Protein AF-A0A511UUN6-F1 (afdb_monomer_lite)

Secondary structure (DSSP, 8-state):
--HHHHHHHHHHHHHHHHHHHHHHHHHHTSTTHHHHEEEEE-HHHHHHHHHHHHHHHHHHHHTT---HHHHHHHHHHHHHHHHHHHHHHTT------------------------------------TT-EEEEEEPTTPPP-EEEEE-TT--EEEEEEPPTTSEEEEEPPTT--EEEEEETTEEPPPEEPP-STT-EEEEEEEEEEEEEE-GGGGGTPPPEEEEEEEEEEEEPPBPPTT-EEEEEEEEEETTEEEEESB---SSPPP-TT-EEEBSS-EEEESSSSTTSPEEEEEPTT-EEEEEEEEESSSSEEEEEEEE--

Organism: NCBI:txid31910

Structure (mmCIF, N/CA/C/O backbone):
data_AF-A0A511UUN6-F1
#
_entry.id   AF-A0A511UUN6-F1
#
loop_
_atom_site.group_PDB
_atom_site.id
_atom_site.type_symbol
_atom_site.label_atom_id
_atom_site.label_alt_id
_atom_site.label_comp_id
_atom_site.label_asym_id
_atom_site.label_entity_id
_atom_site.label_seq_id
_atom_site.pdbx_PDB_ins_code
_atom_site.Cartn_x
_atom_site.Cartn_y
_atom_site.Cartn_z
_atom_site.occupancy
_atom_site.B_iso_or_equiv
_atom_site.auth_seq_id
_atom_site.auth_comp_id
_atom_site.auth_asym_id
_atom_site.auth_atom_id
_atom_site.pdbx_PDB_model_num
ATOM 1 N N . MET A 1 1 ? -21.002 0.232 56.061 1.00 68.19 1 MET A N 1
ATOM 2 C CA . MET A 1 1 ? -21.343 -0.731 54.985 1.00 68.19 1 MET A CA 1
ATOM 3 C C . MET A 1 1 ? -20.683 -2.069 55.310 1.00 68.19 1 MET A C 1
ATOM 5 O O . MET A 1 1 ? -19.563 -2.033 55.804 1.00 68.19 1 MET A O 1
ATOM 9 N N . SER A 1 2 ? -21.339 -3.225 55.131 1.00 87.56 2 SER A N 1
ATOM 10 C CA . SER A 1 2 ? -20.685 -4.515 55.433 1.00 87.56 2 SER A CA 1
ATOM 11 C C . SER A 1 2 ? -19.568 -4.800 54.421 1.00 87.56 2 SER A C 1
ATOM 13 O O . SER A 1 2 ? -19.693 -4.426 53.253 1.00 87.56 2 SER A O 1
ATOM 15 N N . LYS A 1 3 ? -18.486 -5.467 54.850 1.00 88.50 3 LYS A N 1
ATOM 16 C CA . LYS A 1 3 ? -17.356 -5.833 53.968 1.00 88.50 3 LYS A CA 1
ATOM 17 C C . LYS A 1 3 ? -17.830 -6.580 52.711 1.00 88.50 3 LYS A C 1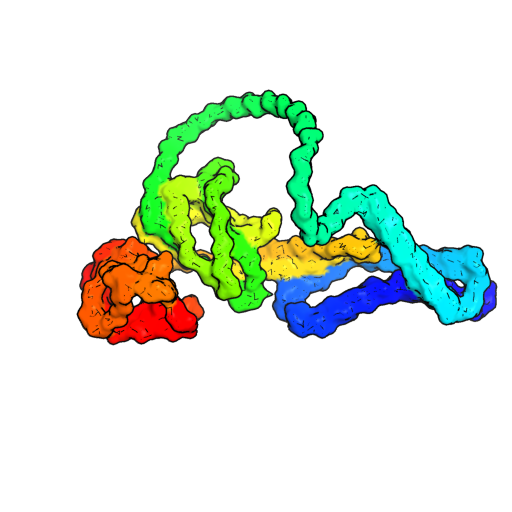
ATOM 19 O O . LYS A 1 3 ? -17.360 -6.297 51.617 1.00 88.50 3 LYS A O 1
ATOM 24 N N . THR A 1 4 ? -18.839 -7.440 52.854 1.00 87.31 4 THR A N 1
ATOM 25 C CA . THR A 1 4 ? -19.470 -8.194 51.758 1.00 87.31 4 THR A CA 1
ATOM 26 C C . THR A 1 4 ? -20.135 -7.295 50.711 1.00 87.31 4 THR A C 1
ATOM 28 O O . THR A 1 4 ? -20.058 -7.572 49.517 1.00 87.31 4 THR A O 1
ATOM 31 N N . LYS A 1 5 ? -20.746 -6.179 51.135 1.00 87.56 5 LYS A N 1
ATOM 32 C CA . LYS A 1 5 ? -21.359 -5.203 50.220 1.00 87.56 5 LYS A CA 1
ATOM 33 C C . LYS A 1 5 ? -20.309 -4.406 49.453 1.00 87.56 5 LYS A C 1
ATOM 35 O O . LYS A 1 5 ? -20.451 -4.235 48.251 1.00 87.56 5 LYS A O 1
ATOM 40 N N . VAL A 1 6 ? -19.243 -3.962 50.126 1.00 91.25 6 VAL A N 1
ATOM 41 C CA . VAL A 1 6 ? -18.117 -3.273 49.463 1.00 91.25 6 VAL A CA 1
ATOM 42 C C . VAL A 1 6 ? -17.498 -4.182 48.396 1.00 91.25 6 VAL A C 1
ATOM 44 O O . VAL A 1 6 ? -17.277 -3.752 47.269 1.00 91.25 6 VAL A O 1
ATOM 47 N N . PHE A 1 7 ? -17.286 -5.455 48.736 1.00 93.38 7 PHE A N 1
ATOM 48 C CA . PHE A 1 7 ? -16.718 -6.441 47.821 1.00 93.38 7 PHE A CA 1
ATOM 49 C C . PHE A 1 7 ? -17.615 -6.719 46.604 1.00 93.38 7 PHE A C 1
ATOM 51 O O . PHE A 1 7 ? -17.119 -6.788 45.484 1.00 93.38 7 PHE A O 1
ATOM 58 N N . SER A 1 8 ? -18.935 -6.808 46.795 1.00 91.81 8 SER A N 1
ATOM 59 C CA . SER A 1 8 ? -19.884 -7.026 45.690 1.00 91.81 8 SER A CA 1
ATOM 60 C C . SER A 1 8 ? -19.914 -5.845 44.714 1.00 91.81 8 SER A C 1
ATOM 62 O O . SER A 1 8 ? -19.910 -6.053 43.506 1.00 91.81 8 SER A O 1
ATOM 64 N N . ILE A 1 9 ? -19.860 -4.605 45.213 1.00 91.81 9 ILE A N 1
ATOM 65 C CA . ILE A 1 9 ? -19.797 -3.400 44.365 1.00 91.81 9 ILE A CA 1
ATOM 66 C C . ILE A 1 9 ? -18.502 -3.367 43.550 1.00 91.81 9 ILE A C 1
ATOM 68 O O . ILE A 1 9 ? -18.539 -3.091 42.352 1.00 91.81 9 ILE A O 1
ATOM 72 N N . PHE A 1 10 ? -17.368 -3.690 44.178 1.00 94.62 10 PHE A N 1
ATOM 73 C CA . PHE A 1 10 ? -16.092 -3.809 43.475 1.00 94.62 10 PHE A CA 1
ATOM 74 C C . PHE A 1 10 ? -16.169 -4.851 42.349 1.00 94.62 10 PHE A C 1
ATOM 76 O O . PHE A 1 10 ? -15.782 -4.559 41.220 1.00 94.62 10 PHE A O 1
ATOM 83 N N . LEU A 1 11 ? -16.740 -6.029 42.623 1.00 94.69 11 LEU A N 1
ATOM 84 C CA . LEU A 1 11 ? -16.937 -7.065 41.606 1.00 94.69 11 LEU A CA 1
ATOM 85 C C . LEU A 1 11 ? -17.896 -6.644 40.490 1.00 94.69 11 LEU A C 1
ATOM 87 O O . LEU A 1 11 ? -17.675 -7.029 39.346 1.00 94.69 11 LEU A O 1
ATOM 91 N N . GLY A 1 12 ? -18.906 -5.824 40.786 1.00 91.81 12 GLY A N 1
ATOM 92 C CA . GLY A 1 12 ? -19.742 -5.189 39.766 1.00 91.81 12 GLY A CA 1
ATOM 93 C C . GLY A 1 12 ? -18.936 -4.309 38.815 1.00 91.81 12 GLY A C 1
ATOM 94 O O . GLY A 1 12 ? -19.099 -4.397 37.600 1.00 91.81 12 GLY A O 1
ATOM 95 N N . GLY A 1 13 ? -18.013 -3.507 39.352 1.00 91.75 13 GLY A N 1
ATOM 96 C CA . GLY A 1 13 ? -17.126 -2.686 38.528 1.00 91.75 13 GLY A CA 1
ATOM 97 C C . GLY A 1 13 ? -16.131 -3.500 37.700 1.00 91.75 13 GLY A C 1
ATOM 98 O O . GLY A 1 13 ? -15.961 -3.229 36.512 1.00 91.75 13 GLY A O 1
ATOM 99 N N . VAL A 1 14 ? -15.534 -4.547 38.280 1.00 93.19 14 VAL A N 1
ATOM 100 C CA . VAL A 1 14 ? -14.667 -5.485 37.539 1.00 93.19 14 VAL A CA 1
ATOM 101 C C . VAL A 1 14 ? -15.454 -6.204 36.440 1.00 93.19 14 VAL A C 1
ATOM 103 O O . VAL A 1 14 ? -14.969 -6.330 35.315 1.00 93.19 14 VAL A O 1
ATOM 106 N N . GLY A 1 15 ? -16.687 -6.628 36.730 1.00 90.38 15 GLY A N 1
ATOM 107 C CA . GLY A 1 15 ? -17.599 -7.218 35.750 1.00 90.38 15 GLY A CA 1
ATOM 108 C C . GLY A 1 15 ? -17.848 -6.290 34.566 1.00 90.38 15 GLY A C 1
ATOM 109 O O . GLY A 1 15 ? -17.767 -6.736 33.426 1.00 90.38 15 GLY A O 1
ATOM 110 N N . GLY A 1 16 ? -18.031 -4.991 34.818 1.00 89.12 16 GLY A N 1
ATOM 111 C CA . GLY A 1 16 ? -18.246 -4.005 33.758 1.00 89.12 16 GLY A CA 1
ATOM 112 C C . GLY A 1 16 ? -17.097 -3.904 32.755 1.00 89.12 16 GLY A C 1
ATOM 113 O O . GLY A 1 16 ? -17.334 -3.850 31.553 1.00 89.12 16 GLY A O 1
ATOM 114 N N . ILE A 1 17 ? -15.845 -3.934 33.217 1.00 91.62 17 ILE A N 1
ATOM 115 C CA . ILE A 1 17 ? -14.670 -3.835 32.327 1.00 91.62 17 ILE A CA 1
ATOM 116 C C . ILE A 1 17 ? -14.250 -5.176 31.710 1.00 91.62 17 ILE A C 1
ATOM 118 O O . ILE A 1 17 ? -13.475 -5.195 30.752 1.00 91.62 17 ILE A O 1
ATOM 122 N N . SER A 1 18 ? -14.745 -6.299 32.238 1.00 89.25 18 SER A N 1
ATOM 123 C CA . SER A 1 18 ? -14.299 -7.646 31.854 1.00 89.25 18 SER A CA 1
ATOM 124 C C . SER A 1 18 ? -14.443 -7.945 30.354 1.00 89.25 18 SER A C 1
ATOM 126 O O . SER A 1 18 ? -13.464 -8.415 29.772 1.00 89.25 18 SER A O 1
ATOM 128 N N . PRO A 1 19 ? -15.569 -7.634 29.675 1.00 83.06 19 PRO A N 1
ATOM 129 C CA . PRO A 1 19 ? -15.695 -7.862 28.232 1.00 83.06 19 PRO A CA 1
ATOM 130 C C . PRO A 1 19 ? -14.616 -7.147 27.411 1.00 83.06 19 PRO A C 1
ATOM 132 O O . PRO A 1 19 ? -14.088 -7.706 26.451 1.00 83.06 19 PRO A O 1
ATOM 135 N N . HIS A 1 20 ? -14.229 -5.936 27.819 1.00 82.56 20 HIS A N 1
ATOM 136 C CA . HIS A 1 20 ? -13.201 -5.155 27.133 1.00 82.56 20 HIS A CA 1
ATOM 137 C C . HIS A 1 20 ? -11.811 -5.751 27.334 1.00 82.56 20 HIS A C 1
ATOM 139 O O . HIS A 1 20 ? -11.047 -5.854 26.376 1.00 82.56 20 HIS A O 1
ATOM 145 N N . LEU A 1 21 ? -11.497 -6.198 28.552 1.00 84.19 21 LEU A N 1
ATOM 146 C CA . LEU A 1 21 ? -10.233 -6.876 28.842 1.00 84.19 21 LEU A CA 1
ATOM 147 C C . LEU A 1 21 ? -10.113 -8.196 28.074 1.00 84.19 21 LEU A C 1
ATOM 149 O O . LEU A 1 21 ? -9.064 -8.461 27.493 1.00 84.19 21 LEU A O 1
ATOM 153 N N . VAL A 1 22 ? -11.191 -8.985 28.010 1.00 82.75 22 VAL A N 1
ATOM 154 C CA . VAL A 1 22 ? -11.228 -10.242 27.246 1.00 82.75 22 VAL A CA 1
ATOM 155 C C . VAL A 1 22 ? -11.054 -9.978 25.755 1.00 82.75 22 VAL A C 1
ATOM 157 O O . VAL A 1 22 ? -10.238 -10.639 25.117 1.00 82.75 22 VAL A O 1
ATOM 160 N N . ASN A 1 23 ? -11.750 -8.982 25.199 1.00 78.31 23 ASN A N 1
ATOM 161 C CA . ASN A 1 23 ? -11.588 -8.619 23.792 1.00 78.31 23 ASN A CA 1
ATOM 162 C C . ASN A 1 23 ? -10.128 -8.233 23.486 1.00 78.31 23 ASN A C 1
ATOM 164 O O . ASN A 1 23 ? -9.547 -8.719 22.518 1.00 78.31 23 ASN A O 1
ATOM 168 N N . ARG A 1 24 ? -9.477 -7.449 24.358 1.00 75.44 24 ARG A N 1
ATOM 169 C CA . ARG A 1 24 ? -8.053 -7.106 24.194 1.00 75.44 24 ARG A CA 1
ATOM 170 C C . ARG A 1 24 ? -7.120 -8.292 24.310 1.00 75.44 24 ARG A C 1
ATOM 172 O O . ARG A 1 24 ? -6.235 -8.426 23.471 1.00 75.44 24 ARG A O 1
ATOM 179 N N . ALA A 1 25 ? -7.325 -9.140 25.311 1.00 77.31 25 ALA A N 1
ATOM 180 C CA . ALA A 1 25 ? -6.551 -10.363 25.456 1.00 77.31 25 ALA A CA 1
ATOM 181 C C . ALA A 1 25 ? -6.683 -11.231 24.198 1.00 77.31 25 ALA A C 1
ATOM 183 O O . ALA A 1 25 ? -5.682 -11.728 23.700 1.00 77.31 25 ALA A O 1
ATOM 184 N N . SER A 1 26 ? -7.887 -11.327 23.623 1.00 77.00 26 SER A N 1
ATOM 185 C CA . SER A 1 26 ? -8.116 -12.091 22.395 1.00 77.00 26 SER A CA 1
ATOM 186 C C . SER A 1 26 ? -7.393 -11.512 21.179 1.00 77.00 26 SER A C 1
ATOM 188 O O . SER A 1 26 ? -6.883 -12.279 20.372 1.00 77.00 26 SER A O 1
ATOM 190 N N . ILE A 1 27 ? -7.308 -10.180 21.059 1.00 69.88 27 ILE A N 1
ATOM 191 C CA . ILE A 1 27 ? -6.570 -9.519 19.976 1.00 69.88 27 ILE A CA 1
ATOM 192 C C . ILE A 1 27 ? -5.072 -9.774 20.143 1.00 69.88 27 ILE A C 1
ATOM 194 O O . ILE A 1 27 ? -4.448 -10.197 19.184 1.00 69.88 27 ILE A O 1
ATOM 198 N N . LEU A 1 28 ? -4.527 -9.589 21.351 1.00 69.25 28 LEU A N 1
ATOM 199 C CA . LEU A 1 28 ? -3.102 -9.798 21.651 1.00 69.25 28 LEU A CA 1
ATOM 200 C C . LEU A 1 28 ? -2.658 -11.263 21.529 1.00 69.25 28 LEU A C 1
ATOM 202 O O . LEU A 1 28 ? -1.485 -11.535 21.306 1.00 69.25 28 LEU A O 1
ATOM 206 N N . MET A 1 29 ? -3.578 -12.214 21.703 1.00 72.88 29 MET A N 1
ATOM 207 C CA . MET A 1 29 ? -3.298 -13.644 21.555 1.00 72.88 29 MET A CA 1
ATOM 208 C C . MET A 1 29 ? -3.336 -14.122 20.098 1.00 72.88 29 MET A C 1
ATOM 210 O O . MET A 1 29 ? -2.990 -15.275 19.842 1.00 72.88 29 MET A O 1
ATOM 214 N N . ARG A 1 30 ? -3.755 -13.287 19.133 1.00 71.94 30 ARG A N 1
ATOM 215 C CA . ARG A 1 30 ? -3.709 -13.672 17.717 1.00 71.94 30 ARG A CA 1
ATOM 216 C C . ARG A 1 30 ? -2.257 -13.625 17.231 1.00 71.94 30 ARG A C 1
ATOM 218 O O . ARG A 1 30 ? -1.650 -12.559 17.324 1.00 71.94 30 ARG A O 1
ATOM 225 N N . PRO A 1 31 ? -1.710 -14.724 16.683 1.00 55.50 31 PRO A N 1
ATOM 226 C CA . PRO A 1 31 ? -0.317 -14.782 16.232 1.00 55.50 31 PRO A CA 1
ATOM 227 C C . PRO A 1 31 ? 0.002 -13.754 15.133 1.00 55.50 31 PRO A C 1
ATOM 229 O O . PRO A 1 31 ? 1.118 -13.259 15.078 1.00 55.50 31 PRO A O 1
ATOM 232 N N . GLU A 1 32 ? -0.993 -13.352 14.338 1.00 54.94 32 GLU A N 1
ATOM 233 C CA . GLU A 1 32 ? -0.880 -12.294 13.317 1.00 54.94 32 GLU A CA 1
ATOM 234 C C . GLU A 1 32 ? -0.697 -10.885 13.912 1.00 54.94 32 GLU A C 1
ATOM 236 O O . GLU A 1 32 ? -0.192 -9.987 13.257 1.00 54.94 32 GLU A O 1
ATOM 241 N N . SER A 1 33 ? -1.072 -10.662 15.176 1.00 50.41 33 SER A N 1
ATOM 242 C CA . SER A 1 33 ? -0.968 -9.341 15.816 1.00 50.41 33 SER A CA 1
ATOM 243 C C . SER A 1 33 ? 0.394 -9.052 16.448 1.00 50.41 33 SER A C 1
ATOM 245 O O . SER A 1 33 ? 0.615 -7.939 16.922 1.00 50.41 33 SER A O 1
ATOM 247 N N . ALA A 1 34 ? 1.292 -10.042 16.484 1.00 48.38 34 ALA A N 1
ATOM 248 C CA . ALA A 1 34 ? 2.582 -9.923 17.155 1.00 48.38 34 ALA A CA 1
ATOM 249 C C . ALA A 1 34 ? 3.574 -9.018 16.405 1.00 48.38 34 ALA A C 1
ATOM 251 O O . ALA A 1 34 ? 4.481 -8.491 17.046 1.00 48.38 34 ALA A O 1
ATOM 252 N N . ASN A 1 35 ? 3.389 -8.813 15.094 1.00 47.84 35 ASN A N 1
ATOM 253 C CA . ASN A 1 35 ? 4.397 -8.158 14.258 1.00 47.84 35 ASN A CA 1
ATOM 254 C C . ASN A 1 35 ? 3.974 -6.829 13.615 1.00 47.84 35 ASN A C 1
ATOM 256 O O . ASN A 1 35 ? 4.862 -6.067 13.259 1.00 47.84 35 ASN A O 1
ATOM 260 N N . GLU A 1 36 ? 2.684 -6.499 13.490 1.00 52.22 36 GLU A N 1
ATOM 261 C CA . GLU A 1 36 ? 2.310 -5.447 12.521 1.00 52.22 36 GLU A CA 1
ATOM 262 C C . GLU A 1 36 ? 1.728 -4.157 13.107 1.00 52.22 36 GLU A C 1
ATOM 264 O O . GLU A 1 36 ? 1.677 -3.154 12.402 1.00 52.22 36 GLU A O 1
ATOM 269 N N . ILE A 1 37 ? 1.289 -4.119 14.375 1.00 56.12 37 ILE A N 1
ATOM 270 C CA . ILE A 1 37 ? 0.578 -2.931 14.877 1.00 56.12 37 ILE A CA 1
ATOM 271 C C . ILE A 1 37 ? 0.934 -2.581 16.321 1.00 56.12 37 ILE A C 1
ATOM 273 O O . ILE A 1 37 ? 0.514 -3.249 17.276 1.00 56.12 37 ILE A O 1
ATOM 277 N N . SER A 1 38 ? 1.627 -1.452 16.492 1.00 59.44 38 SER A N 1
ATOM 278 C CA . SER A 1 38 ? 1.829 -0.843 17.805 1.00 59.44 38 SER A CA 1
ATOM 279 C C . SER A 1 38 ? 0.461 -0.420 18.372 1.00 59.44 38 SER A C 1
ATOM 281 O O . SER A 1 38 ? -0.406 0.137 17.689 1.00 59.44 38 SER A O 1
ATOM 283 N N . THR A 1 39 ? 0.193 -0.784 19.628 1.00 66.31 39 THR A N 1
ATOM 284 C CA . THR A 1 39 ? -1.068 -0.442 20.299 1.00 66.31 39 THR A CA 1
ATOM 285 C C . THR A 1 39 ? -0.819 0.678 21.293 1.00 66.31 39 THR A C 1
ATOM 287 O O . THR A 1 39 ? -0.244 0.450 22.359 1.00 66.31 39 THR A O 1
ATOM 290 N N . ILE A 1 40 ? -1.325 1.871 20.987 1.00 74.00 40 ILE A N 1
ATOM 291 C CA . ILE A 1 40 ? -1.258 3.017 21.893 1.00 74.00 40 ILE A CA 1
ATOM 292 C C . ILE A 1 40 ? -2.558 3.081 22.698 1.00 74.00 40 ILE A C 1
ATOM 294 O O . ILE A 1 40 ? -3.656 3.317 22.180 1.00 74.00 40 ILE A O 1
ATOM 298 N N . VAL A 1 41 ? -2.439 2.851 24.007 1.00 77.00 41 VAL A N 1
ATOM 299 C CA . VAL A 1 41 ? -3.542 3.032 24.954 1.00 77.00 41 VAL A CA 1
ATOM 300 C C . VAL A 1 41 ? -3.549 4.483 25.417 1.00 77.00 41 VAL A C 1
ATOM 302 O O . VAL A 1 41 ? -2.700 4.894 26.205 1.00 77.00 41 VAL A O 1
ATOM 305 N N . THR A 1 42 ? -4.515 5.270 24.944 1.00 80.88 42 THR A N 1
ATOM 306 C CA . THR A 1 42 ? -4.633 6.670 25.372 1.00 80.88 42 THR A CA 1
ATOM 307 C C . THR A 1 42 ? -5.238 6.778 26.774 1.00 80.88 42 THR A C 1
ATOM 309 O O . THR A 1 42 ? -6.009 5.920 27.215 1.00 80.88 42 THR A O 1
ATOM 312 N N . ILE A 1 43 ? -4.964 7.889 27.464 1.00 84.12 43 ILE A N 1
ATOM 313 C CA . ILE A 1 43 ? -5.606 8.226 28.748 1.00 84.12 43 ILE A CA 1
ATOM 314 C C . ILE A 1 43 ? -7.136 8.201 28.613 1.00 84.12 43 ILE A C 1
ATOM 316 O O . ILE A 1 43 ? -7.832 7.735 29.514 1.00 84.12 43 ILE A O 1
ATOM 320 N N . GLY A 1 44 ? -7.664 8.630 27.460 1.00 82.94 44 GLY A N 1
ATOM 321 C CA . GLY A 1 44 ? -9.097 8.602 27.172 1.00 82.94 44 GLY A CA 1
ATOM 322 C C . GLY A 1 44 ? -9.698 7.199 27.274 1.00 82.94 44 GLY A C 1
ATOM 323 O O . GLY A 1 44 ? -10.781 7.046 27.836 1.00 82.94 44 GLY A O 1
ATOM 324 N N . TYR A 1 45 ? -8.989 6.166 26.813 1.00 83.94 45 TYR A N 1
ATOM 325 C CA . TYR A 1 45 ? -9.439 4.778 26.946 1.00 83.94 45 TYR A CA 1
ATOM 326 C C . TYR A 1 45 ? -9.518 4.332 28.413 1.00 83.94 45 TYR A C 1
ATOM 328 O O . TYR A 1 45 ? -10.502 3.714 28.816 1.00 83.94 45 TYR A O 1
ATOM 336 N N . ILE A 1 46 ? -8.525 4.695 29.233 1.00 88.00 46 ILE A N 1
ATOM 337 C CA . ILE A 1 46 ? -8.513 4.386 30.673 1.00 88.00 46 ILE A CA 1
ATOM 338 C C . ILE A 1 46 ? -9.689 5.072 31.379 1.00 88.00 46 ILE A C 1
ATOM 340 O O . ILE A 1 46 ? -10.382 4.442 32.178 1.00 88.00 46 ILE A O 1
ATOM 344 N N . VAL A 1 47 ? -9.959 6.338 31.047 1.00 89.25 47 VAL A N 1
ATOM 345 C CA . VAL A 1 47 ? -11.123 7.075 31.565 1.00 89.25 47 VAL A CA 1
ATOM 346 C C . VAL A 1 47 ? -12.428 6.396 31.145 1.00 89.25 47 VAL A C 1
ATOM 348 O O . VAL A 1 47 ? -13.309 6.205 31.980 1.00 89.25 47 VAL A O 1
ATOM 351 N N . GLY A 1 48 ? -12.546 5.968 29.885 1.00 86.94 48 GLY A N 1
ATOM 352 C CA . GLY A 1 48 ? -13.707 5.216 29.402 1.00 86.94 48 GLY A CA 1
ATOM 353 C C . GLY A 1 48 ? -13.937 3.919 30.186 1.00 86.94 48 GLY A C 1
ATOM 354 O O . GLY A 1 48 ? -15.046 3.676 30.662 1.00 86.94 48 GLY A O 1
ATOM 355 N N . LEU A 1 49 ? -12.881 3.131 30.420 1.00 89.38 49 LEU A N 1
ATOM 356 C CA . LEU A 1 49 ? -12.955 1.926 31.256 1.00 89.38 49 LEU A CA 1
ATOM 357 C C . LEU A 1 49 ? -13.359 2.241 32.701 1.00 89.38 49 LEU A C 1
ATOM 359 O O . LEU A 1 49 ? -14.146 1.501 33.289 1.00 89.38 49 LEU A O 1
ATOM 363 N N . ALA A 1 50 ? -12.867 3.342 33.272 1.00 91.94 50 ALA A N 1
ATOM 364 C CA . ALA A 1 50 ? -13.246 3.764 34.617 1.00 91.94 50 ALA A CA 1
ATOM 365 C C . ALA A 1 50 ? -14.740 4.119 34.711 1.00 91.94 50 ALA A C 1
ATOM 367 O O . ALA A 1 50 ? -15.392 3.743 35.686 1.00 91.94 50 ALA A O 1
ATOM 368 N N . ILE A 1 51 ? -15.308 4.776 33.692 1.00 91.00 51 ILE A N 1
ATOM 369 C CA . ILE A 1 51 ? -16.752 5.060 33.622 1.00 91.00 51 ILE A CA 1
ATOM 370 C C . ILE A 1 51 ? -17.559 3.762 33.537 1.00 91.00 51 ILE A C 1
ATOM 372 O O . ILE A 1 51 ? -18.565 3.615 34.230 1.00 91.00 51 ILE A O 1
ATOM 376 N N . ILE A 1 52 ? -17.110 2.797 32.735 1.00 89.88 52 ILE A N 1
ATOM 377 C CA . ILE A 1 52 ? -17.773 1.494 32.598 1.00 89.88 52 ILE A CA 1
ATOM 378 C C . ILE A 1 52 ? -17.726 0.705 33.913 1.00 89.88 52 ILE A C 1
ATOM 380 O O . ILE A 1 52 ? -18.746 0.164 34.348 1.00 89.88 52 ILE A O 1
ATOM 384 N N . ALA A 1 53 ? -16.578 0.697 34.594 1.00 93.38 53 ALA A N 1
ATOM 385 C CA . ALA A 1 53 ? -16.455 0.118 35.930 1.00 93.38 53 ALA A CA 1
ATOM 386 C C . ALA A 1 53 ? -17.396 0.810 36.928 1.00 93.38 53 ALA A C 1
ATOM 388 O O . ALA A 1 53 ? -18.080 0.157 37.718 1.00 93.38 53 ALA A O 1
ATOM 389 N N . PHE A 1 54 ? -17.470 2.141 36.881 1.00 94.12 54 PHE A N 1
ATOM 390 C CA . PHE A 1 54 ? -18.360 2.912 37.740 1.00 94.12 54 PHE A CA 1
ATOM 391 C C . PHE A 1 54 ? -19.836 2.575 37.486 1.00 94.12 54 PHE A C 1
ATOM 393 O O . PHE A 1 54 ? -20.579 2.346 38.438 1.00 94.12 54 PHE A O 1
ATOM 400 N N . LEU A 1 55 ? -20.259 2.458 36.225 1.00 91.12 55 LEU A N 1
ATOM 401 C CA . LEU A 1 55 ? -21.621 2.053 35.859 1.00 91.12 55 LEU A CA 1
ATOM 402 C C . LEU A 1 55 ? -21.970 0.659 36.399 1.00 91.12 55 LEU A C 1
ATOM 404 O O . LEU A 1 55 ? -23.034 0.487 36.999 1.00 91.12 55 LEU A O 1
ATOM 408 N N . GLY A 1 56 ? -21.061 -0.313 36.270 1.00 91.62 56 GLY A N 1
ATOM 409 C CA . GLY A 1 56 ? -21.242 -1.649 36.849 1.00 91.62 56 GLY A CA 1
ATOM 410 C C . GLY A 1 56 ? -21.425 -1.608 38.373 1.00 91.62 56 GLY A C 1
ATOM 411 O O . GLY A 1 56 ? -22.337 -2.235 38.918 1.00 91.62 56 GLY A O 1
ATOM 412 N N . ALA A 1 57 ? -20.620 -0.800 39.066 1.00 93.00 57 ALA A N 1
ATOM 413 C CA . ALA A 1 57 ? -20.720 -0.591 40.511 1.00 93.00 57 ALA A CA 1
ATOM 414 C C . ALA A 1 57 ? -22.043 0.085 40.933 1.00 93.00 57 ALA A C 1
ATOM 416 O O . ALA A 1 57 ? -22.678 -0.338 41.909 1.00 93.00 57 ALA A O 1
ATOM 417 N N . VAL A 1 58 ? -22.488 1.110 40.196 1.00 93.44 58 VAL A N 1
ATOM 418 C CA . VAL A 1 58 ? -23.768 1.802 40.433 1.00 93.44 58 VAL A CA 1
ATOM 419 C C . VAL A 1 58 ? -24.937 0.832 40.305 1.00 93.44 58 VAL A C 1
ATOM 421 O O . VAL A 1 58 ? -25.839 0.842 41.141 1.00 93.44 58 VAL A O 1
ATOM 424 N N . ILE A 1 59 ? -24.907 -0.051 39.311 1.00 92.00 59 ILE A N 1
ATOM 425 C CA . ILE A 1 59 ? -26.009 -0.975 39.038 1.00 92.00 59 ILE A CA 1
ATOM 426 C C . ILE A 1 59 ? -26.100 -2.061 40.107 1.00 92.00 59 ILE A C 1
ATOM 428 O O . ILE A 1 59 ? -27.175 -2.274 40.662 1.00 92.00 59 ILE A O 1
ATOM 432 N N . VAL A 1 60 ? -24.979 -2.648 40.531 1.00 93.62 60 VAL A N 1
ATOM 433 C CA . VAL A 1 60 ? -24.972 -3.557 41.694 1.00 93.62 60 VAL A CA 1
ATOM 434 C C . VAL A 1 60 ? -25.521 -2.874 42.950 1.00 93.62 60 VAL A C 1
ATOM 436 O O . VAL A 1 60 ? -26.291 -3.474 43.706 1.00 93.62 60 VAL A O 1
ATOM 439 N N . THR A 1 61 ? -25.182 -1.598 43.149 1.00 93.69 61 THR A N 1
ATOM 440 C CA . THR A 1 61 ? -25.684 -0.804 44.279 1.00 93.69 61 THR A CA 1
ATOM 441 C C . THR A 1 61 ? -27.194 -0.570 44.188 1.00 93.69 61 THR A C 1
ATOM 443 O O . THR A 1 61 ? -27.895 -0.739 45.188 1.00 93.69 61 THR A O 1
ATOM 446 N N . ALA A 1 62 ? -27.710 -0.230 43.004 1.00 93.50 62 ALA A N 1
ATOM 447 C CA . ALA A 1 62 ? -29.132 0.019 42.763 1.00 93.50 62 ALA A CA 1
ATOM 448 C C . ALA A 1 62 ? -29.989 -1.234 43.012 1.00 93.50 62 ALA A C 1
ATOM 450 O O . ALA A 1 62 ? -31.030 -1.149 43.665 1.00 93.50 62 ALA A O 1
ATOM 451 N N . PHE A 1 63 ? -29.509 -2.404 42.581 1.00 93.69 63 PHE A N 1
ATOM 452 C CA . PHE A 1 63 ? -30.176 -3.690 42.808 1.00 93.69 63 PHE A CA 1
ATOM 453 C C . PHE A 1 63 ? -29.941 -4.266 44.216 1.00 93.69 63 PHE A C 1
ATOM 455 O O . PHE A 1 63 ? -30.535 -5.284 44.567 1.00 93.69 63 PHE A O 1
ATOM 462 N N . LYS A 1 64 ? -29.117 -3.607 45.049 1.00 94.88 64 LYS A N 1
ATOM 463 C CA . LYS A 1 64 ? -28.743 -4.046 46.408 1.00 94.88 64 LYS A CA 1
ATOM 464 C C . LYS A 1 64 ? -28.220 -5.488 46.446 1.00 94.88 64 LYS A C 1
ATOM 466 O O . LYS A 1 64 ? -28.427 -6.193 47.436 1.00 94.88 64 LYS A O 1
ATOM 471 N N . GLU A 1 65 ? -27.532 -5.911 45.389 1.00 93.62 65 GLU A N 1
ATOM 472 C CA . GLU A 1 65 ? -27.049 -7.282 45.265 1.00 93.62 65 GLU A CA 1
ATOM 473 C C . GLU A 1 65 ? -25.867 -7.522 46.218 1.00 93.62 65 GLU A C 1
ATOM 475 O O . GLU A 1 65 ? -24.960 -6.695 46.348 1.00 93.62 65 GLU A O 1
ATOM 480 N N . SER A 1 66 ? -25.907 -8.647 46.931 1.00 91.62 66 SER A N 1
ATOM 481 C CA . SER A 1 66 ? -24.890 -9.023 47.928 1.00 91.62 66 SER A CA 1
ATOM 482 C C . SER A 1 66 ? -24.154 -10.312 47.588 1.00 91.62 66 SER A C 1
ATOM 484 O O . SER A 1 66 ? -23.142 -10.618 48.220 1.00 91.62 66 SER A O 1
ATOM 486 N N . ASP A 1 67 ? -24.663 -11.068 46.615 1.00 96.06 67 ASP A N 1
ATOM 487 C CA . ASP A 1 67 ? -23.970 -12.216 46.054 1.00 96.06 67 ASP A CA 1
ATOM 488 C C . ASP A 1 67 ? -22.907 -11.733 45.056 1.00 96.06 67 ASP A C 1
ATOM 490 O O . ASP A 1 67 ? -23.203 -11.040 44.082 1.00 96.06 67 ASP A O 1
ATOM 494 N N . SER A 1 68 ? -21.656 -12.121 45.296 1.00 94.25 68 SER A N 1
ATOM 495 C CA . SER A 1 68 ? -20.500 -11.738 44.485 1.00 94.25 68 SER A CA 1
ATOM 496 C C . SER A 1 68 ? -20.599 -12.195 43.029 1.00 94.25 68 SER A C 1
ATOM 498 O O . SER A 1 68 ? -20.182 -11.464 42.129 1.00 94.25 68 SER A O 1
ATOM 500 N N . ARG A 1 69 ? -21.162 -13.382 42.773 1.00 93.94 69 ARG A N 1
ATOM 501 C CA . ARG A 1 69 ? -21.308 -13.930 41.416 1.00 93.94 69 ARG A CA 1
ATOM 502 C C . ARG A 1 69 ? -22.376 -13.165 40.659 1.00 93.94 69 ARG A C 1
ATOM 504 O O . ARG A 1 69 ? -22.145 -12.753 39.525 1.00 93.94 69 ARG A O 1
ATOM 511 N N . LYS A 1 70 ? -23.522 -12.930 41.301 1.00 92.75 70 LYS A N 1
ATOM 512 C CA . LYS A 1 70 ? -24.604 -12.141 40.700 1.00 92.75 70 LYS A CA 1
ATOM 513 C C . LYS A 1 70 ? -24.155 -10.714 40.433 1.00 92.75 70 LYS A C 1
ATOM 515 O O . LYS A 1 70 ? -24.382 -10.227 39.336 1.00 92.75 70 LYS A O 1
ATOM 520 N N . ALA A 1 71 ? -23.461 -10.086 41.382 1.00 93.38 71 ALA A N 1
ATOM 521 C CA . ALA A 1 71 ? -22.927 -8.739 41.222 1.00 93.38 71 ALA A CA 1
ATOM 522 C C . ALA A 1 71 ? -21.984 -8.627 40.013 1.00 93.38 71 ALA A C 1
ATOM 524 O O . ALA A 1 71 ? -22.100 -7.688 39.229 1.00 93.38 71 ALA A O 1
ATOM 525 N N . PHE A 1 72 ? -21.105 -9.611 39.815 1.00 92.81 72 PHE A N 1
ATOM 526 C CA . PHE A 1 72 ? -20.225 -9.669 38.649 1.00 92.81 72 PHE A CA 1
ATOM 527 C C . PHE A 1 72 ? -21.002 -9.809 37.326 1.00 92.81 72 PHE A C 1
ATOM 529 O O . PHE A 1 72 ? -20.774 -9.030 36.401 1.00 92.81 72 PHE A O 1
ATOM 536 N N . PHE A 1 73 ? -21.961 -10.741 37.239 1.00 92.88 73 PHE A N 1
ATOM 537 C CA . PHE A 1 73 ? -22.796 -10.912 36.037 1.00 92.88 73 PHE A CA 1
ATOM 538 C C . PHE A 1 73 ? -23.651 -9.678 35.732 1.00 92.88 73 PHE A C 1
ATOM 540 O O . PHE A 1 73 ? -23.771 -9.275 34.574 1.00 92.88 73 PHE A O 1
ATOM 547 N N . LEU A 1 74 ? -24.199 -9.046 36.771 1.00 90.88 74 LEU A N 1
ATOM 548 C CA . LEU A 1 74 ? -24.937 -7.791 36.658 1.00 90.88 74 LEU A CA 1
ATOM 549 C C . LEU A 1 74 ? -24.027 -6.689 36.093 1.00 90.88 74 LEU A C 1
ATOM 551 O O . LEU A 1 74 ? -24.419 -5.975 35.170 1.00 90.88 74 LEU A O 1
ATOM 555 N N . GLY A 1 75 ? -22.787 -6.625 36.590 1.00 89.19 75 GLY A N 1
ATOM 556 C CA . GLY A 1 75 ? -21.735 -5.737 36.105 1.00 89.19 75 GLY A CA 1
ATOM 557 C C . GLY A 1 75 ? -21.426 -5.915 34.620 1.00 89.19 75 GLY A C 1
ATOM 558 O O . GLY A 1 75 ? -21.306 -4.916 33.925 1.00 89.19 75 GLY A O 1
ATOM 559 N N . ILE A 1 76 ? -21.367 -7.152 34.113 1.00 89.88 76 ILE A N 1
ATOM 560 C CA . ILE A 1 76 ? -21.162 -7.440 32.678 1.00 89.88 76 ILE A CA 1
ATOM 561 C C . ILE A 1 76 ? -22.361 -6.981 31.834 1.00 89.88 76 ILE A C 1
ATOM 563 O O . ILE A 1 76 ? -22.192 -6.408 30.758 1.00 89.88 76 ILE A O 1
ATOM 567 N N . SER A 1 77 ? -23.578 -7.266 32.303 1.00 88.06 77 SER A N 1
ATOM 568 C CA . SER A 1 77 ? -24.800 -7.105 31.504 1.00 88.06 77 SER A CA 1
ATOM 569 C C . SER A 1 77 ? -25.128 -5.649 31.164 1.00 88.06 77 SER A C 1
ATOM 571 O O . SER A 1 77 ? -25.631 -5.353 30.082 1.00 88.06 77 SER A O 1
ATOM 573 N N . ALA A 1 78 ? -24.828 -4.723 32.069 1.00 80.31 78 ALA A N 1
ATOM 574 C CA . ALA A 1 78 ? -25.279 -3.351 31.927 1.00 80.31 78 ALA A CA 1
ATOM 575 C C . ALA A 1 78 ? -24.509 -2.511 30.893 1.00 80.31 78 ALA A C 1
ATOM 577 O O . ALA A 1 78 ? -25.165 -1.873 30.066 1.00 80.31 78 ALA A O 1
ATOM 578 N N . PRO A 1 79 ? -23.162 -2.503 30.866 1.00 74.38 79 PRO A N 1
ATOM 579 C CA . PRO A 1 79 ? -22.418 -1.848 29.796 1.00 74.38 79 PRO A CA 1
ATOM 580 C C . PRO A 1 79 ? -22.772 -2.418 28.425 1.00 74.38 79 PRO A C 1
ATOM 582 O O . PRO A 1 79 ? -22.922 -1.651 27.483 1.00 74.38 79 PRO A O 1
ATOM 585 N N . ALA A 1 80 ? -23.006 -3.732 28.325 1.00 78.62 80 ALA A N 1
ATOM 586 C CA . ALA A 1 80 ? -23.413 -4.368 27.074 1.00 78.62 80 ALA A CA 1
ATOM 587 C C . ALA A 1 80 ? -24.738 -3.799 26.536 1.00 78.62 80 ALA A C 1
ATOM 589 O O . ALA A 1 80 ? -24.830 -3.476 25.354 1.00 78.62 80 ALA A O 1
ATOM 590 N N . LEU A 1 81 ? -25.741 -3.604 27.400 1.00 80.62 81 LEU A N 1
ATOM 591 C CA . LEU A 1 81 ? -27.018 -2.996 27.010 1.00 80.62 81 LEU A CA 1
ATOM 592 C C . LEU A 1 81 ? -26.861 -1.534 26.578 1.00 80.62 81 LEU A C 1
ATOM 594 O O . LEU A 1 81 ? -27.465 -1.123 25.589 1.00 80.62 81 LEU A O 1
ATOM 598 N N . ILE A 1 82 ? -26.033 -0.760 27.286 1.00 74.56 82 ILE A N 1
ATOM 599 C CA . ILE A 1 82 ? -25.743 0.636 26.926 1.00 74.56 82 ILE A CA 1
ATOM 600 C C . ILE A 1 82 ? -25.025 0.700 25.576 1.00 74.56 82 ILE A C 1
ATOM 602 O O . ILE A 1 82 ? -25.381 1.526 24.742 1.00 74.56 82 ILE A O 1
ATOM 606 N N . THR A 1 83 ? -24.054 -0.181 25.332 1.00 70.12 83 THR A N 1
ATOM 607 C CA . THR A 1 83 ? -23.342 -0.266 24.052 1.00 70.12 83 THR A CA 1
ATOM 608 C C . THR A 1 83 ? -24.286 -0.620 22.904 1.00 70.12 83 THR A C 1
ATOM 610 O O . THR A 1 83 ? -24.220 0.028 21.862 1.00 70.12 83 THR A O 1
ATOM 613 N N . ILE A 1 84 ? -25.203 -1.578 23.092 1.00 74.94 84 ILE A N 1
ATOM 614 C CA . ILE A 1 84 ? -26.213 -1.931 22.078 1.00 74.94 84 ILE A CA 1
ATOM 615 C C . ILE A 1 84 ? -27.125 -0.730 21.797 1.00 74.94 84 ILE A C 1
ATOM 617 O O . ILE A 1 84 ? -27.229 -0.297 20.651 1.00 74.94 84 ILE A O 1
ATOM 621 N N . ALA A 1 85 ? -27.697 -0.113 22.834 1.00 73.62 85 ALA A N 1
ATOM 622 C CA . ALA A 1 85 ? -28.580 1.045 22.680 1.00 73.62 85 ALA A CA 1
ATOM 623 C C . ALA A 1 85 ? -27.875 2.262 22.045 1.00 73.62 85 ALA A C 1
ATOM 625 O O . ALA A 1 85 ? -28.463 2.984 21.233 1.00 73.62 85 ALA A O 1
ATOM 626 N N . ALA A 1 86 ? -26.601 2.487 22.380 1.00 66.88 86 ALA A N 1
ATOM 627 C CA . ALA A 1 86 ? -25.784 3.539 21.781 1.00 66.88 86 ALA A CA 1
ATOM 628 C C . ALA A 1 86 ? -25.467 3.247 20.307 1.00 66.88 86 ALA A C 1
ATOM 630 O O . ALA A 1 86 ? -25.481 4.167 19.491 1.00 66.88 86 ALA A O 1
ATOM 631 N N . SER A 1 87 ? -25.234 1.981 19.948 1.00 62.72 87 SER A N 1
ATOM 632 C CA . SER A 1 87 ? -25.006 1.573 18.558 1.00 62.72 87 SER A CA 1
ATOM 633 C C . SER A 1 87 ? -26.255 1.729 17.681 1.00 62.72 87 SER A C 1
ATOM 635 O O . SER A 1 87 ? -26.140 2.165 16.537 1.00 62.72 87 SER A O 1
ATOM 637 N N . GLU A 1 88 ? -27.447 1.481 18.234 1.00 66.25 88 GLU A N 1
ATOM 638 C CA . GLU A 1 88 ? -28.728 1.707 17.550 1.00 66.25 88 GLU A CA 1
ATOM 639 C C . GLU A 1 88 ? -29.037 3.204 17.389 1.00 66.25 88 GLU A C 1
ATOM 641 O O . GLU A 1 88 ? -29.488 3.639 16.329 1.00 66.25 88 GLU A O 1
ATOM 646 N N . SER A 1 89 ? -28.734 4.020 18.406 1.00 53.03 89 SER A N 1
ATOM 647 C CA . SER A 1 89 ? -28.965 5.474 18.365 1.00 53.03 89 SER A CA 1
ATOM 648 C C . SER A 1 89 ? -27.983 6.222 17.457 1.00 53.03 89 SER A C 1
ATOM 650 O O . SER A 1 89 ? -28.310 7.293 16.948 1.00 53.03 89 SER A O 1
ATOM 652 N N . ALA A 1 90 ? -26.788 5.670 17.227 1.00 50.09 90 ALA A N 1
ATOM 653 C CA . ALA A 1 90 ? -25.771 6.257 16.355 1.00 50.09 90 ALA A CA 1
ATOM 654 C C . ALA A 1 90 ? -26.046 6.063 14.849 1.00 50.09 90 ALA A C 1
ATOM 656 O O . ALA A 1 90 ? -25.236 6.492 14.029 1.00 50.09 90 ALA A O 1
ATOM 657 N N . GLY A 1 91 ? -27.174 5.452 14.462 1.00 46.94 91 GLY A N 1
ATOM 658 C CA . GLY A 1 91 ? -27.632 5.431 13.071 1.00 46.94 91 GLY A CA 1
ATOM 659 C C . GLY A 1 91 ? -26.642 4.788 12.100 1.00 46.94 91 GLY A C 1
ATOM 660 O O . GLY A 1 91 ? -26.511 5.257 10.969 1.00 46.94 91 GLY A O 1
ATOM 661 N N . ASN A 1 92 ? -25.929 3.737 12.517 1.00 37.22 92 ASN A N 1
ATOM 662 C CA . ASN A 1 92 ? -25.006 3.064 11.618 1.00 37.22 92 ASN A CA 1
ATOM 663 C C . ASN A 1 92 ? -25.702 1.896 10.917 1.00 37.22 92 ASN A C 1
ATOM 665 O O . ASN A 1 92 ? -26.015 0.867 11.516 1.00 37.22 92 ASN A O 1
ATOM 669 N N . LYS A 1 93 ? -25.908 2.077 9.610 1.00 40.38 93 LYS A N 1
ATOM 670 C CA . LYS A 1 93 ? -26.075 1.002 8.637 1.00 40.38 93 LYS A CA 1
ATOM 671 C C . LYS A 1 93 ? -24.891 0.041 8.778 1.00 40.38 93 LYS A C 1
ATOM 673 O O . LYS A 1 93 ? -23.861 0.227 8.137 1.00 40.38 93 LYS A O 1
ATOM 678 N N . VAL A 1 94 ? -25.025 -0.995 9.598 1.00 38.75 94 VAL A N 1
ATOM 679 C CA . VAL A 1 94 ? -24.153 -2.165 9.502 1.00 38.75 94 VAL A CA 1
ATOM 680 C C . VAL A 1 94 ? -24.669 -2.978 8.322 1.00 38.75 94 VAL A C 1
ATOM 682 O O . VAL A 1 94 ? -25.532 -3.841 8.451 1.00 38.75 94 VAL A O 1
ATOM 685 N N . GLY A 1 95 ? -24.172 -2.626 7.137 1.00 31.78 95 GLY A N 1
ATOM 686 C CA . GLY A 1 95 ? -24.211 -3.502 5.982 1.00 31.78 95 GLY A CA 1
ATOM 687 C C . GLY A 1 95 ? -23.325 -4.709 6.261 1.00 31.78 95 GLY A C 1
ATOM 688 O O . GLY A 1 95 ? -22.110 -4.645 6.110 1.00 31.78 95 GLY A O 1
ATOM 689 N N . HIS A 1 96 ? -23.937 -5.822 6.650 1.00 32.28 96 HIS A N 1
ATOM 690 C CA . HIS A 1 96 ? -23.516 -7.084 6.065 1.00 32.28 96 HIS A CA 1
ATOM 691 C C . HIS A 1 96 ? -24.012 -7.089 4.621 1.00 32.28 96 HIS A C 1
ATOM 693 O O . HIS A 1 96 ? -25.171 -6.774 4.357 1.00 32.28 96 HIS A O 1
ATOM 699 N N . HIS A 1 97 ? -23.103 -7.378 3.692 1.00 32.97 97 HIS A N 1
ATOM 700 C CA . HIS A 1 97 ? -23.412 -7.533 2.282 1.00 32.97 97 HIS A CA 1
ATOM 701 C C . HIS A 1 97 ? -24.563 -8.529 2.105 1.00 32.97 97 HIS A C 1
ATOM 703 O O . HIS A 1 97 ? -24.422 -9.732 2.312 1.00 32.97 97 HIS A O 1
ATOM 709 N N . THR A 1 98 ? -25.712 -8.021 1.689 1.00 33.03 98 THR A N 1
ATOM 710 C CA . THR A 1 98 ? -26.630 -8.755 0.828 1.00 33.03 98 THR A CA 1
ATOM 711 C C . THR A 1 98 ? -27.158 -7.734 -0.164 1.00 33.03 98 THR A C 1
ATOM 713 O O . THR A 1 98 ? -27.742 -6.722 0.223 1.00 33.03 98 THR A O 1
ATOM 716 N N . GLU A 1 99 ? -26.828 -7.944 -1.435 1.00 36.31 99 GLU A N 1
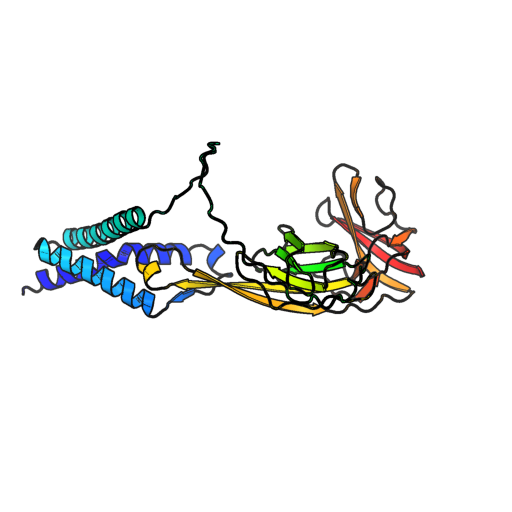ATOM 717 C CA . GLU A 1 99 ? -27.261 -7.112 -2.552 1.00 36.31 99 GLU A CA 1
ATOM 718 C C . GLU A 1 99 ? -28.777 -6.914 -2.520 1.00 36.31 99 GLU A C 1
ATOM 720 O O . GLU A 1 99 ? -29.522 -7.887 -2.593 1.00 36.31 99 GLU A O 1
ATOM 725 N N . ILE A 1 100 ? -29.235 -5.661 -2.487 1.00 27.50 100 ILE A N 1
ATOM 726 C CA . ILE A 1 100 ? -30.537 -5.288 -3.044 1.00 27.50 100 ILE A CA 1
ATOM 727 C C . ILE A 1 100 ? -30.377 -3.943 -3.755 1.00 27.50 100 ILE A C 1
ATOM 729 O O . ILE A 1 100 ? -30.215 -2.893 -3.133 1.00 27.50 100 ILE A O 1
ATOM 733 N N . ASN A 1 101 ? -30.447 -3.998 -5.086 1.00 39.78 101 ASN A N 1
ATOM 734 C CA . ASN A 1 101 ? -30.742 -2.861 -5.947 1.00 39.78 101 ASN A CA 1
ATOM 735 C C . ASN A 1 101 ? -32.038 -2.182 -5.482 1.00 39.78 101 ASN A C 1
ATOM 737 O O . ASN A 1 101 ? -33.113 -2.771 -5.585 1.00 39.78 101 ASN A O 1
ATOM 741 N N . ALA A 1 102 ? -31.957 -0.931 -5.033 1.00 29.50 102 ALA A N 1
ATOM 742 C CA . ALA A 1 102 ? -33.122 -0.063 -4.932 1.00 29.50 102 ALA A CA 1
ATOM 743 C C . ALA A 1 102 ? -32.720 1.407 -5.101 1.00 29.50 102 ALA A C 1
ATOM 745 O O . ALA A 1 102 ? -32.187 2.058 -4.203 1.00 29.50 102 ALA A O 1
ATOM 746 N N . LEU A 1 103 ? -33.019 1.908 -6.299 1.00 42.00 103 LEU A N 1
ATOM 747 C CA . LEU A 1 103 ? -33.151 3.315 -6.648 1.00 42.00 103 LEU A CA 1
ATOM 748 C C . LEU A 1 103 ? -34.072 4.007 -5.625 1.00 42.00 103 LEU A C 1
ATOM 750 O O . LEU A 1 103 ? -35.234 3.630 -5.487 1.00 42.00 103 LEU A O 1
ATOM 754 N N . SER A 1 104 ? -33.590 5.032 -4.924 1.00 33.91 104 SER A N 1
ATOM 755 C CA . SER A 1 104 ? -34.442 5.895 -4.101 1.00 33.91 104 SER A CA 1
ATOM 756 C C . SER A 1 104 ? -33.777 7.249 -3.910 1.00 33.91 104 SER A C 1
ATOM 758 O O . SER A 1 104 ? -32.704 7.355 -3.321 1.00 33.91 104 SER A O 1
ATOM 760 N N . GLY A 1 105 ? -34.426 8.274 -4.457 1.00 41.84 105 GLY A N 1
ATOM 761 C CA . GLY A 1 105 ? -33.868 9.597 -4.677 1.00 41.84 105 GLY A CA 1
ATOM 762 C C . GLY A 1 105 ? -33.552 10.389 -3.410 1.00 41.84 105 GLY A C 1
ATOM 763 O O . GLY A 1 105 ? -34.306 10.396 -2.440 1.00 41.84 105 GLY A O 1
ATOM 764 N N . ALA A 1 106 ? -32.470 11.157 -3.497 1.00 32.72 106 ALA A N 1
ATOM 765 C CA . ALA A 1 106 ? -32.203 12.300 -2.642 1.00 32.72 106 ALA A CA 1
ATOM 766 C C . ALA A 1 106 ? -31.998 13.521 -3.547 1.00 32.72 106 ALA A C 1
ATOM 768 O O . ALA A 1 106 ? -31.195 13.502 -4.478 1.00 32.72 106 ALA A O 1
ATOM 769 N N . ARG A 1 107 ? -32.789 14.571 -3.307 1.00 36.59 107 ARG A N 1
ATOM 770 C CA . ARG A 1 107 ? -32.663 15.868 -3.974 1.00 36.59 107 ARG A CA 1
ATOM 771 C C . ARG A 1 107 ? -31.446 16.584 -3.388 1.00 36.59 107 ARG A C 1
ATOM 773 O O . ARG A 1 107 ? -31.486 16.990 -2.231 1.00 36.59 107 ARG A O 1
ATOM 780 N N . TYR A 1 108 ? -30.393 16.745 -4.182 1.00 32.62 108 TYR A N 1
ATOM 781 C CA . TYR A 1 108 ? -29.246 17.583 -3.840 1.00 32.62 108 TYR A CA 1
ATOM 782 C C . TYR A 1 108 ? -29.517 19.016 -4.310 1.00 32.62 108 TYR A C 1
ATOM 784 O O . TYR A 1 108 ? -29.662 19.270 -5.504 1.00 32.62 108 TYR A O 1
ATOM 792 N N . GLY A 1 109 ? -29.614 19.954 -3.366 1.00 38.09 109 GLY A N 1
ATOM 793 C CA . GLY A 1 109 ? -29.497 21.379 -3.657 1.00 38.09 109 GLY A CA 1
ATOM 794 C C . GLY A 1 109 ? -28.020 21.723 -3.802 1.00 38.09 109 GLY A C 1
ATOM 795 O O . GLY A 1 109 ? -27.304 21.778 -2.806 1.00 38.09 109 GLY A O 1
ATOM 796 N N . VAL A 1 110 ? -27.560 21.905 -5.039 1.00 34.50 110 VAL A N 1
ATOM 797 C CA . VAL A 1 110 ? -26.197 22.350 -5.346 1.00 34.50 110 VAL A CA 1
ATOM 798 C C . VAL A 1 110 ? -26.186 23.875 -5.298 1.00 34.50 110 VAL A C 1
ATOM 800 O O . VAL A 1 110 ? -26.830 24.523 -6.119 1.00 34.50 110 VAL A O 1
ATOM 803 N N . ILE A 1 111 ? -25.467 24.457 -4.339 1.00 43.94 111 ILE A N 1
ATOM 804 C CA . ILE A 1 111 ? -25.051 25.859 -4.427 1.00 43.94 111 ILE A CA 1
ATOM 805 C C . ILE A 1 111 ? -23.722 25.847 -5.179 1.00 43.94 111 ILE A C 1
ATOM 807 O O . ILE A 1 111 ? -22.693 25.449 -4.637 1.00 43.94 111 ILE A O 1
ATOM 811 N N . SER A 1 112 ? -23.764 26.212 -6.459 1.00 30.89 112 SER A N 1
ATOM 812 C CA . SER A 1 112 ? -22.571 26.376 -7.285 1.00 30.89 112 SER A CA 1
ATOM 813 C C . SER A 1 112 ? -21.826 27.634 -6.848 1.00 30.89 112 SER A C 1
ATOM 815 O O . SER A 1 112 ? -22.299 28.747 -7.063 1.00 30.89 112 SER A O 1
ATOM 817 N N . TYR A 1 113 ? -20.647 27.460 -6.262 1.00 42.44 113 TYR A N 1
ATOM 818 C CA . TYR A 1 113 ? -19.663 28.528 -6.139 1.00 42.44 113 TYR A CA 1
ATOM 819 C C . TYR A 1 113 ? -18.707 28.407 -7.325 1.00 42.44 113 TYR A C 1
ATOM 821 O O . TYR A 1 113 ? -17.925 27.464 -7.402 1.00 42.44 113 TYR A O 1
ATOM 829 N N . ALA A 1 114 ? -18.806 29.332 -8.278 1.00 38.16 114 ALA A N 1
ATOM 830 C CA . ALA A 1 114 ? -17.829 29.461 -9.349 1.00 38.16 114 ALA A CA 1
ATOM 831 C C . ALA A 1 114 ? -16.692 30.358 -8.847 1.00 38.16 114 ALA A C 1
ATOM 833 O O . ALA A 1 114 ? -16.812 31.581 -8.837 1.00 38.16 114 ALA A O 1
ATOM 834 N N . PHE A 1 115 ? -15.600 29.746 -8.397 1.00 48.34 115 PHE A N 1
ATOM 835 C CA . PHE A 1 115 ? -14.335 30.451 -8.239 1.00 48.34 115 PHE A CA 1
ATOM 836 C C . PHE A 1 115 ? -13.670 30.511 -9.616 1.00 48.34 115 PHE A C 1
ATOM 838 O O . PHE A 1 115 ? -13.188 29.499 -10.114 1.00 48.34 115 PHE A O 1
ATOM 845 N N . SER A 1 116 ? -13.672 31.683 -10.254 1.00 40.03 116 SER A N 1
ATOM 846 C CA . SER A 1 116 ? -12.794 31.946 -11.395 1.00 40.03 116 SER A CA 1
ATOM 847 C C . SER A 1 116 ? -11.457 32.449 -10.857 1.00 40.03 116 SER A C 1
ATOM 849 O O . SER A 1 116 ? -11.234 33.655 -10.749 1.00 40.03 116 SER A O 1
ATOM 851 N N . SER A 1 117 ? -10.580 31.537 -10.452 1.00 51.59 117 SER A N 1
ATOM 852 C CA . SER A 1 117 ? -9.161 31.875 -10.398 1.00 51.59 117 SER A CA 1
ATOM 853 C C . SER A 1 117 ? -8.656 31.972 -11.837 1.00 51.59 117 SER A C 1
ATOM 855 O O . SER A 1 117 ? -8.948 31.102 -12.659 1.00 51.59 117 SER A O 1
ATOM 857 N N . GLU A 1 118 ? -7.935 33.047 -12.160 1.00 48.38 118 GLU A N 1
ATOM 858 C CA . GLU A 1 118 ? -7.122 33.110 -13.374 1.00 48.38 118 GLU A CA 1
ATOM 859 C C . GLU A 1 118 ? -6.157 31.922 -13.325 1.00 48.38 118 GLU A C 1
ATOM 861 O O . GLU A 1 118 ? -5.216 31.894 -12.533 1.00 48.38 118 GLU A O 1
ATOM 866 N N . ARG A 1 119 ? -6.465 30.876 -14.100 1.00 50.19 119 ARG A N 1
ATOM 867 C CA . ARG A 1 119 ? -5.559 29.753 -14.312 1.00 50.19 119 ARG A CA 1
ATOM 868 C C . ARG A 1 119 ? -4.373 30.306 -15.074 1.00 50.19 119 ARG A C 1
ATOM 870 O O . ARG A 1 119 ? -4.494 30.623 -16.256 1.00 50.19 119 ARG A O 1
ATOM 877 N N . ASP A 1 120 ? -3.248 30.410 -14.387 1.00 52.41 120 ASP A N 1
ATOM 878 C CA . ASP A 1 120 ? -1.952 30.538 -15.026 1.00 52.41 120 ASP A CA 1
ATOM 879 C C . ASP A 1 120 ? -1.790 29.269 -15.881 1.00 52.41 120 ASP A C 1
ATOM 881 O O . ASP A 1 120 ? -1.561 28.177 -15.356 1.00 52.41 120 ASP A O 1
ATOM 885 N N . MET A 1 121 ? -2.081 29.370 -17.185 1.00 51.75 121 MET A N 1
ATOM 886 C CA . MET A 1 121 ? -1.991 28.260 -18.137 1.00 51.75 121 MET A CA 1
ATOM 887 C C . MET A 1 121 ? -0.516 27.936 -18.353 1.00 51.75 121 MET A C 1
ATOM 889 O O . MET A 1 121 ? 0.064 28.250 -19.390 1.00 51.75 121 MET A O 1
ATOM 893 N N . ARG A 1 122 ? 0.116 27.312 -17.361 1.00 60.34 122 ARG A N 1
ATOM 894 C CA . ARG A 1 122 ? 1.316 26.535 -17.631 1.00 60.34 122 ARG A CA 1
ATOM 895 C C . ARG A 1 122 ? 0.872 25.377 -18.507 1.00 60.34 122 ARG A C 1
ATOM 897 O O . ARG A 1 122 ? -0.007 24.601 -18.133 1.00 60.34 122 ARG A O 1
ATOM 904 N N . GLU A 1 123 ? 1.403 25.360 -19.719 1.00 70.12 123 GLU A N 1
ATOM 905 C CA . GLU A 1 123 ? 1.173 24.312 -20.700 1.00 70.12 123 GLU A CA 1
ATOM 906 C C . GLU A 1 123 ? 1.473 22.964 -20.034 1.00 70.12 123 GLU A C 1
ATOM 908 O O . GLU A 1 123 ? 2.574 22.756 -19.524 1.00 70.12 123 GLU A O 1
ATOM 913 N N . ARG A 1 124 ? 0.461 22.088 -19.938 1.00 71.38 124 ARG A N 1
ATOM 914 C CA . ARG A 1 124 ? 0.641 20.748 -19.368 1.00 71.38 124 ARG A CA 1
ATOM 915 C C . ARG A 1 124 ? 1.621 20.005 -20.265 1.00 71.38 124 ARG A C 1
ATOM 917 O O . ARG A 1 124 ? 1.304 19.733 -21.421 1.00 71.38 124 ARG A O 1
ATOM 924 N N . VAL A 1 125 ? 2.796 19.693 -19.734 1.00 81.62 125 VAL A N 1
ATOM 925 C CA . VAL A 1 125 ? 3.799 18.921 -20.461 1.00 81.62 125 VAL A CA 1
ATOM 926 C C . VAL A 1 125 ? 3.451 17.449 -20.290 1.00 81.62 125 VAL A C 1
ATOM 928 O O . VAL A 1 125 ? 3.596 16.886 -19.210 1.00 81.62 125 VAL A O 1
ATOM 931 N N . GLU A 1 126 ? 2.949 16.827 -21.353 1.00 89.81 126 GLU A N 1
ATOM 932 C CA . GLU A 1 126 ? 2.747 15.381 -21.381 1.00 89.81 126 GLU A CA 1
ATOM 933 C C . GLU A 1 126 ? 4.103 14.684 -21.520 1.00 89.8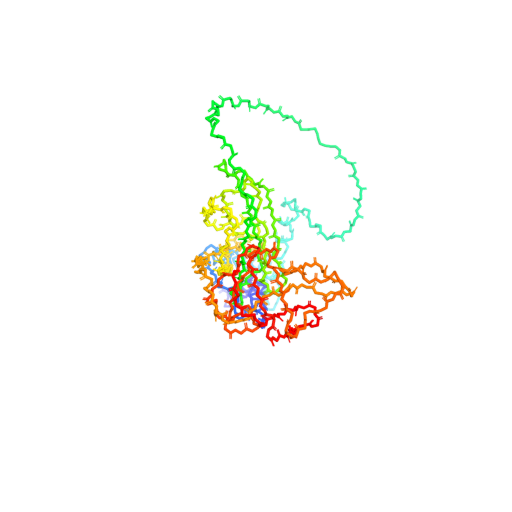1 126 GLU A C 1
ATOM 935 O O . GLU A 1 126 ? 4.803 14.865 -22.518 1.00 89.81 126 GLU A O 1
ATOM 940 N N . VAL A 1 127 ? 4.476 13.879 -20.523 1.00 89.31 127 VAL A N 1
ATOM 941 C CA . VAL A 1 127 ? 5.755 13.154 -20.522 1.00 89.31 127 VAL A CA 1
ATOM 942 C C . VAL A 1 127 ? 5.496 11.659 -20.731 1.00 89.31 127 VAL A C 1
ATOM 944 O O . VAL A 1 127 ? 5.040 10.977 -19.804 1.00 89.31 127 VAL A O 1
ATOM 947 N N . PRO A 1 128 ? 5.758 11.121 -21.936 1.00 87.00 128 PRO A N 1
ATOM 948 C CA . PRO A 1 128 ? 5.480 9.727 -22.246 1.00 87.00 128 PRO A CA 1
ATOM 949 C C . PRO A 1 128 ? 6.515 8.760 -21.667 1.00 87.00 128 PRO A C 1
ATOM 951 O O . PRO A 1 128 ? 7.686 9.087 -21.471 1.00 87.00 128 PRO A O 1
ATOM 954 N N . GLY A 1 129 ? 6.064 7.520 -21.457 1.00 82.25 129 GLY A N 1
ATOM 955 C CA . GLY A 1 129 ? 6.934 6.371 -21.202 1.00 82.25 129 GLY A CA 1
ATOM 956 C C . GLY A 1 129 ? 7.563 6.315 -19.811 1.00 82.25 129 GLY A C 1
ATOM 957 O O . GLY A 1 129 ? 8.563 5.629 -19.650 1.00 82.25 129 GLY A O 1
ATOM 958 N N . ARG A 1 130 ? 7.012 7.026 -18.824 1.00 87.38 130 ARG A N 1
ATOM 959 C CA . ARG A 1 130 ? 7.478 6.961 -17.435 1.00 87.38 130 ARG A CA 1
ATOM 960 C C . ARG A 1 130 ? 6.908 5.739 -16.716 1.00 87.38 130 ARG A C 1
ATOM 962 O O . ARG A 1 130 ? 5.726 5.410 -16.871 1.00 87.38 130 ARG A O 1
ATOM 969 N N . PHE A 1 131 ? 7.737 5.106 -15.897 1.00 87.12 131 PHE A N 1
ATOM 970 C CA . PHE A 1 131 ? 7.358 3.963 -15.069 1.00 87.12 131 PHE A CA 1
ATOM 971 C C . PHE A 1 131 ? 7.879 4.153 -13.653 1.00 87.12 131 PHE A C 1
ATOM 973 O O . PHE A 1 131 ? 8.894 4.802 -13.437 1.00 87.12 131 PHE A O 1
ATOM 980 N N . ILE A 1 132 ? 7.193 3.582 -12.676 1.00 89.69 132 ILE A N 1
ATOM 981 C CA . ILE A 1 132 ? 7.724 3.473 -11.321 1.00 89.69 132 ILE A CA 1
ATOM 982 C C . ILE A 1 132 ? 7.706 2.020 -10.899 1.00 89.69 132 ILE A C 1
ATOM 984 O O . ILE A 1 132 ? 6.783 1.273 -11.234 1.00 89.69 132 ILE A O 1
ATOM 988 N N . GLU A 1 133 ? 8.725 1.633 -10.152 1.00 86.12 133 GLU A N 1
ATOM 989 C CA . GLU A 1 133 ? 8.769 0.346 -9.481 1.00 86.12 133 GLU A CA 1
ATOM 990 C C . GLU A 1 133 ? 8.521 0.571 -8.000 1.00 86.12 133 GLU A C 1
ATOM 992 O O . GLU A 1 133 ? 9.157 1.422 -7.383 1.00 86.12 133 GLU A O 1
ATOM 997 N N . VAL A 1 134 ? 7.570 -0.158 -7.433 1.00 90.06 134 VAL A N 1
ATOM 998 C CA . VAL A 1 134 ? 7.176 0.018 -6.040 1.00 90.06 134 VAL A CA 1
ATOM 999 C C . VAL A 1 134 ? 7.347 -1.295 -5.299 1.00 90.06 134 VAL A C 1
ATOM 1001 O O . VAL A 1 134 ? 6.823 -2.330 -5.720 1.00 90.06 134 VAL A O 1
ATOM 1004 N N . PHE A 1 135 ? 8.065 -1.219 -4.183 1.00 84.62 135 PHE A N 1
ATOM 1005 C CA . PHE A 1 135 ? 8.367 -2.318 -3.282 1.00 84.62 135 PHE A CA 1
ATOM 1006 C C . PHE A 1 135 ? 7.800 -2.028 -1.906 1.00 84.62 135 PHE A C 1
ATOM 1008 O O . PHE A 1 135 ? 8.206 -1.071 -1.253 1.00 84.62 135 PHE A O 1
ATOM 1015 N N . ALA A 1 136 ? 6.908 -2.881 -1.434 1.00 86.31 136 ALA A N 1
ATOM 1016 C CA . ALA A 1 136 ? 6.537 -2.921 -0.037 1.00 86.31 136 ALA A CA 1
ATOM 1017 C C . ALA A 1 136 ? 7.646 -3.636 0.746 1.00 86.31 136 ALA A C 1
ATOM 1019 O O . ALA A 1 136 ? 8.071 -4.736 0.378 1.00 86.31 136 ALA A O 1
ATOM 1020 N N . VAL A 1 137 ? 8.114 -3.027 1.834 1.00 82.81 137 VAL A N 1
ATOM 1021 C CA . VAL A 1 137 ? 9.013 -3.703 2.780 1.00 82.81 137 VAL A CA 1
ATOM 1022 C C . VAL A 1 137 ? 8.301 -4.932 3.361 1.00 82.81 137 VAL A C 1
ATOM 1024 O O . VAL A 1 137 ? 7.074 -4.983 3.445 1.00 82.81 137 VAL A O 1
ATOM 1027 N N . LYS A 1 138 ? 9.067 -5.950 3.761 1.00 74.81 138 LYS A N 1
ATOM 1028 C CA . LYS A 1 138 ? 8.521 -7.116 4.462 1.00 74.81 138 LYS A CA 1
ATOM 1029 C C . LYS A 1 138 ? 7.682 -6.664 5.671 1.00 74.81 138 LYS A C 1
ATOM 1031 O O . LYS A 1 138 ? 8.130 -5.803 6.421 1.00 74.81 138 LYS A O 1
ATOM 1036 N N . ASP A 1 139 ? 6.500 -7.258 5.838 1.00 79.06 139 ASP A N 1
ATOM 1037 C CA . ASP A 1 139 ? 5.524 -6.936 6.897 1.00 79.06 139 ASP A CA 1
ATOM 1038 C C . ASP A 1 139 ? 4.869 -5.536 6.755 1.00 79.06 139 ASP A C 1
ATOM 1040 O O . ASP A 1 139 ? 4.256 -5.019 7.687 1.00 79.06 139 ASP A O 1
ATOM 1044 N N . SER A 1 140 ? 4.986 -4.907 5.578 1.00 84.19 140 SER A N 1
ATOM 1045 C CA . SER A 1 140 ? 4.265 -3.678 5.236 1.00 84.19 140 SER A CA 1
ATOM 1046 C C . SER A 1 140 ? 2.800 -3.972 4.913 1.00 84.19 140 SER A C 1
ATOM 1048 O O . SER A 1 140 ? 2.477 -4.907 4.179 1.00 84.19 140 SER A O 1
ATOM 1050 N N . GLU A 1 141 ? 1.908 -3.101 5.376 1.00 88.00 141 GLU A N 1
ATOM 1051 C CA . GLU A 1 141 ? 0.490 -3.134 5.010 1.00 88.00 141 GLU A CA 1
ATOM 1052 C C . GLU A 1 141 ? 0.308 -2.931 3.497 1.00 88.00 141 GLU A C 1
ATOM 1054 O O . GLU A 1 141 ? 1.022 -2.136 2.891 1.00 88.00 141 GLU A O 1
ATOM 1059 N N . LEU A 1 142 ? -0.671 -3.601 2.874 1.00 89.56 142 LEU A N 1
ATOM 1060 C CA . LEU A 1 142 ? -0.977 -3.400 1.448 1.00 89.56 142 LEU A CA 1
ATOM 1061 C C . LEU A 1 142 ? -1.483 -1.976 1.198 1.00 89.56 142 LEU A C 1
ATOM 1063 O O . LEU A 1 142 ? -2.455 -1.564 1.835 1.00 89.56 142 LEU A O 1
ATOM 1067 N N . PHE A 1 143 ? -0.890 -1.271 0.234 1.00 93.62 143 PHE A N 1
ATOM 1068 C CA . PHE A 1 143 ? -1.209 0.113 -0.128 1.00 93.62 143 PHE A CA 1
ATOM 1069 C C . PHE A 1 143 ? -1.397 0.284 -1.645 1.00 93.62 143 PHE A C 1
ATOM 1071 O O . PHE A 1 143 ? -1.110 -0.615 -2.440 1.00 93.62 143 PHE A O 1
ATOM 1078 N N . SER A 1 144 ? -1.914 1.444 -2.046 1.00 95.81 144 SER A N 1
ATOM 1079 C CA . SER A 1 144 ? -2.066 1.859 -3.438 1.00 95.81 144 SER A CA 1
ATOM 1080 C C . SER A 1 144 ? -1.154 3.039 -3.771 1.00 95.81 144 SER A C 1
ATOM 1082 O O . SER A 1 144 ? -0.663 3.761 -2.906 1.00 95.81 144 SER A O 1
ATOM 1084 N N . VAL A 1 145 ? -0.913 3.213 -5.060 1.00 97.06 145 VAL A N 1
ATOM 1085 C CA . VAL A 1 145 ? -0.165 4.310 -5.665 1.00 97.06 145 VAL A CA 1
ATOM 1086 C C . VAL A 1 145 ? -1.186 5.292 -6.226 1.00 97.06 145 VAL A C 1
ATOM 1088 O O . VAL A 1 145 ? -2.049 4.888 -7.005 1.00 97.06 145 VAL A O 1
ATOM 1091 N N . MET A 1 146 ? -1.108 6.564 -5.852 1.00 97.88 146 MET A N 1
ATOM 1092 C CA . MET A 1 146 ? -1.998 7.608 -6.355 1.00 97.88 146 MET A CA 1
ATOM 1093 C C . MET A 1 146 ? -1.208 8.667 -7.117 1.00 97.88 146 MET A C 1
ATOM 1095 O O . MET A 1 146 ? -0.254 9.247 -6.602 1.00 97.88 146 MET A O 1
ATOM 1099 N N . PHE A 1 147 ? -1.636 8.948 -8.341 1.00 97.81 147 PHE A N 1
ATOM 1100 C CA . PHE A 1 147 ? -1.047 9.972 -9.194 1.00 97.81 147 PHE A CA 1
ATOM 1101 C C . PHE A 1 147 ? -1.897 11.234 -9.202 1.00 97.81 147 PHE A C 1
ATOM 1103 O O . PHE A 1 147 ? -3.124 11.152 -9.296 1.00 97.81 147 PHE A O 1
ATOM 1110 N N . TYR A 1 148 ? -1.245 12.394 -9.191 1.00 97.12 148 TYR A N 1
ATOM 1111 C CA . TYR A 1 148 ? -1.899 13.699 -9.246 1.00 97.12 148 TYR A CA 1
ATOM 1112 C C . TYR A 1 148 ? -1.260 14.602 -10.295 1.00 97.12 148 TYR A C 1
ATOM 1114 O O . TYR A 1 148 ? -0.095 14.436 -10.670 1.00 97.12 148 TYR A O 1
ATOM 1122 N N . ASP A 1 149 ? -2.029 15.592 -10.738 1.00 94.56 149 ASP A N 1
ATOM 1123 C CA . ASP A 1 149 ? -1.491 16.733 -11.477 1.00 94.56 149 ASP A CA 1
ATOM 1124 C C . ASP A 1 149 ? -0.889 17.794 -10.531 1.00 94.56 149 ASP A C 1
ATOM 1126 O O . ASP A 1 149 ? -0.926 17.662 -9.304 1.00 94.56 149 ASP A O 1
ATOM 1130 N N . LEU A 1 150 ? -0.348 18.880 -11.097 1.00 88.06 150 LEU A N 1
ATOM 1131 C CA . LEU A 1 150 ? 0.185 20.023 -10.335 1.00 88.06 150 LEU A CA 1
ATOM 1132 C C . LEU A 1 150 ? -0.832 20.698 -9.413 1.00 88.06 150 LEU A C 1
ATOM 1134 O O . LEU A 1 150 ? -0.447 21.281 -8.399 1.00 88.06 150 LEU A O 1
ATOM 1138 N N . GLU A 1 151 ? -2.121 20.641 -9.754 1.00 91.12 151 GLU A N 1
ATOM 1139 C CA . GLU A 1 151 ? -3.202 21.202 -8.937 1.00 91.12 151 GLU A CA 1
ATOM 1140 C C . GLU A 1 151 ? -3.576 20.252 -7.778 1.00 91.12 151 GLU A C 1
ATOM 1142 O O . GLU A 1 151 ? -4.500 20.547 -7.019 1.00 91.12 151 GLU A O 1
ATOM 1147 N N . LYS A 1 152 ? -2.850 19.132 -7.610 1.00 92.75 152 LYS A N 1
ATOM 1148 C CA . LYS A 1 152 ? -3.146 18.035 -6.673 1.00 92.75 152 LYS A CA 1
ATOM 1149 C C . LYS A 1 152 ? -4.510 17.394 -6.928 1.00 92.75 152 LYS A C 1
ATOM 1151 O O . LYS A 1 152 ? -5.142 16.876 -6.005 1.00 92.75 152 LYS A O 1
ATOM 1156 N N . SER A 1 153 ? -4.974 17.408 -8.174 1.00 94.25 153 SER A N 1
ATOM 1157 C CA . SER A 1 153 ? -6.174 16.676 -8.571 1.00 94.25 153 SER A CA 1
ATOM 1158 C C . SER A 1 153 ? -5.809 15.216 -8.848 1.00 94.25 153 SER A C 1
ATOM 1160 O O . SER A 1 153 ? -4.854 14.974 -9.590 1.00 94.25 153 SER A O 1
ATOM 1162 N N . PRO A 1 154 ? -6.532 14.236 -8.277 1.00 96.31 154 PRO A N 1
ATOM 1163 C CA . PRO A 1 154 ? -6.228 12.824 -8.484 1.00 96.31 154 PRO A CA 1
ATOM 1164 C C . PRO A 1 154 ? -6.504 12.423 -9.938 1.00 96.31 154 PRO A C 1
ATOM 1166 O O . PRO A 1 154 ? -7.565 12.727 -10.486 1.00 96.31 154 PRO A O 1
ATOM 1169 N N . ILE A 1 155 ? -5.549 11.725 -10.549 1.00 96.56 155 ILE A N 1
ATOM 1170 C CA . ILE A 1 155 ? -5.611 11.235 -11.933 1.00 96.56 155 ILE A CA 1
ATOM 1171 C C . ILE A 1 155 ? -5.921 9.739 -11.947 1.00 96.56 155 ILE A C 1
ATOM 1173 O O . ILE A 1 155 ? -6.846 9.303 -12.631 1.00 96.56 155 ILE A O 1
ATOM 1177 N N . GLN A 1 156 ? -5.136 8.946 -11.214 1.00 96.69 156 GLN A N 1
ATOM 1178 C CA . GLN A 1 156 ? -5.227 7.489 -11.234 1.00 96.69 156 GLN A CA 1
ATOM 1179 C C . GLN A 1 156 ? -4.778 6.893 -9.899 1.00 96.69 156 GLN A C 1
ATOM 1181 O O . GLN A 1 156 ? -3.751 7.295 -9.360 1.00 96.69 156 GLN A O 1
ATOM 1186 N N . GLU A 1 157 ? -5.523 5.894 -9.422 1.00 96.38 157 GLU A N 1
ATOM 1187 C CA . GLU A 1 157 ? -5.143 5.034 -8.299 1.00 96.38 157 GLU A CA 1
ATOM 1188 C C . GLU A 1 157 ? -4.809 3.634 -8.825 1.00 96.38 157 GLU A C 1
ATOM 1190 O O . GLU A 1 157 ? -5.586 3.057 -9.591 1.00 96.38 157 GLU A O 1
ATOM 1195 N N . VAL A 1 158 ? -3.668 3.083 -8.417 1.00 94.75 158 VAL A N 1
ATOM 1196 C CA . VAL A 1 158 ? -3.212 1.744 -8.800 1.00 94.75 158 VAL A CA 1
ATOM 1197 C C . VAL A 1 158 ? -2.932 0.935 -7.541 1.00 94.75 158 VAL A C 1
ATOM 1199 O O . VAL A 1 158 ? -2.060 1.281 -6.750 1.00 94.75 158 VAL A O 1
ATOM 1202 N N . ALA A 1 159 ? -3.682 -0.148 -7.342 1.00 91.75 159 ALA A N 1
ATOM 1203 C CA . ALA A 1 159 ? -3.409 -1.096 -6.268 1.00 91.75 159 ALA A CA 1
ATOM 1204 C C . ALA A 1 159 ? -2.191 -1.959 -6.626 1.00 91.75 159 ALA A C 1
ATOM 1206 O O . ALA A 1 159 ? -2.081 -2.435 -7.759 1.00 91.75 159 ALA A O 1
ATOM 1207 N N . LEU A 1 160 ? -1.292 -2.166 -5.663 1.00 85.62 160 LEU A N 1
ATOM 1208 C CA . LEU A 1 160 ? -0.192 -3.115 -5.819 1.00 85.62 160 LEU A CA 1
ATOM 1209 C C . LEU A 1 160 ? -0.706 -4.555 -5.736 1.00 85.62 160 LEU A C 1
ATOM 1211 O O . LEU A 1 160 ? -1.804 -4.808 -5.236 1.00 85.62 160 LEU A O 1
ATOM 1215 N N . ASN A 1 161 ? 0.084 -5.505 -6.237 1.00 76.69 161 ASN A N 1
ATOM 1216 C CA . ASN A 1 161 ? -0.263 -6.917 -6.116 1.00 76.69 161 ASN A CA 1
ATOM 1217 C C . ASN A 1 161 ? -0.177 -7.397 -4.653 1.00 76.69 161 ASN A C 1
ATOM 1219 O O . ASN A 1 161 ? 0.446 -6.758 -3.805 1.00 76.69 161 ASN A O 1
ATOM 1223 N N . ASP A 1 162 ? -0.744 -8.574 -4.373 1.00 66.50 162 ASP A N 1
ATOM 1224 C CA . ASP A 1 162 ? -0.779 -9.174 -3.026 1.00 66.50 162 ASP A CA 1
ATOM 1225 C C . ASP A 1 162 ? 0.613 -9.470 -2.432 1.00 66.50 162 ASP A C 1
ATOM 1227 O O . ASP A 1 162 ? 0.730 -9.816 -1.259 1.00 66.50 162 ASP A O 1
ATOM 1231 N N . LYS A 1 163 ? 1.679 -9.349 -3.234 1.00 66.88 163 LYS A N 1
ATOM 1232 C CA . LYS A 1 163 ? 3.074 -9.514 -2.807 1.00 66.88 163 LYS A CA 1
ATOM 1233 C C . LYS A 1 163 ? 3.767 -8.177 -2.518 1.00 66.88 163 LYS A C 1
ATOM 1235 O O . LYS A 1 163 ? 4.975 -8.168 -2.299 1.00 66.88 163 LYS A O 1
ATOM 1240 N N . GLY A 1 164 ? 3.035 -7.060 -2.539 1.00 67.44 164 GLY A N 1
ATOM 1241 C CA . GLY A 1 164 ? 3.586 -5.736 -2.263 1.00 67.44 164 GLY A CA 1
ATOM 1242 C C . GLY A 1 164 ? 4.507 -5.214 -3.364 1.00 67.44 164 GLY A C 1
ATOM 1243 O O . GLY A 1 164 ? 5.325 -4.338 -3.117 1.00 67.44 164 GLY A O 1
ATOM 1244 N N . PHE A 1 165 ? 4.396 -5.746 -4.579 1.00 77.50 165 PHE A N 1
ATOM 1245 C CA . PHE A 1 165 ? 5.175 -5.310 -5.730 1.00 77.50 165 PHE A CA 1
ATOM 1246 C C . PHE A 1 165 ? 4.263 -4.724 -6.805 1.00 77.50 165 PHE A C 1
ATOM 1248 O O . PHE A 1 165 ? 3.160 -5.214 -7.060 1.00 77.50 165 PHE A O 1
ATOM 1255 N N . GLY A 1 166 ? 4.736 -3.698 -7.497 1.00 80.50 166 GLY A N 1
ATOM 1256 C CA . GLY A 1 166 ? 4.074 -3.245 -8.707 1.00 80.50 166 GLY A CA 1
ATOM 1257 C C . GLY A 1 166 ? 4.994 -2.413 -9.568 1.00 80.50 166 GLY A C 1
ATOM 1258 O O . GLY A 1 166 ? 5.560 -1.425 -9.106 1.00 80.50 166 GLY A O 1
ATOM 1259 N N . LEU A 1 167 ? 5.084 -2.790 -10.841 1.00 81.88 167 LEU A N 1
ATOM 1260 C CA . LEU A 1 167 ? 5.512 -1.855 -11.860 1.00 81.88 167 LEU A CA 1
ATOM 1261 C C . LEU A 1 167 ? 4.290 -1.105 -12.378 1.00 81.88 167 LEU A C 1
ATOM 1263 O O . LEU A 1 167 ? 3.345 -1.710 -12.891 1.00 81.88 167 LEU A O 1
ATOM 1267 N N . VAL A 1 168 ? 4.317 0.213 -12.240 1.00 89.38 168 VAL A N 1
ATOM 1268 C CA . VAL A 1 168 ? 3.176 1.071 -12.532 1.00 89.38 168 VAL A CA 1
ATOM 1269 C C . VAL A 1 168 ? 3.555 2.062 -13.621 1.00 89.38 168 VAL A C 1
ATOM 1271 O O . VAL A 1 168 ? 4.536 2.794 -13.504 1.00 89.38 168 VAL A O 1
ATOM 1274 N N . SER A 1 169 ? 2.769 2.087 -14.697 1.00 90.12 169 SER A N 1
ATOM 1275 C CA . SER A 1 169 ? 2.900 3.120 -15.723 1.00 90.12 169 SER A CA 1
ATOM 1276 C C . SER A 1 169 ? 2.405 4.451 -15.168 1.00 90.12 169 SER A C 1
ATOM 1278 O O . SER A 1 169 ? 1.314 4.527 -14.601 1.00 90.12 169 SER A O 1
ATOM 1280 N N . VAL A 1 170 ? 3.212 5.494 -15.327 1.00 94.06 170 VAL A N 1
ATOM 1281 C CA . VAL A 1 170 ? 2.888 6.839 -14.857 1.00 94.06 170 VAL A CA 1
ATOM 1282 C C . VAL A 1 170 ? 2.031 7.543 -15.917 1.00 94.06 170 VAL A C 1
ATOM 1284 O O . VAL A 1 170 ? 2.454 7.628 -17.074 1.00 94.06 170 VAL A O 1
ATOM 1287 N N . PRO A 1 171 ? 0.853 8.095 -15.563 1.00 95.62 171 PRO A N 1
ATOM 1288 C CA . PRO A 1 171 ? 0.036 8.859 -16.502 1.00 95.62 171 PRO A CA 1
ATOM 1289 C C . PRO A 1 171 ? 0.804 10.024 -17.136 1.00 95.62 171 PRO A C 1
ATOM 1291 O O . PRO A 1 171 ? 1.605 10.685 -16.477 1.00 95.62 171 PRO A O 1
ATOM 1294 N N . LEU A 1 172 ? 0.508 10.336 -18.402 1.00 94.19 172 LEU A N 1
ATOM 1295 C CA . LEU A 1 172 ? 1.201 11.391 -19.160 1.00 94.19 172 LEU A CA 1
ATOM 1296 C C . LEU A 1 172 ? 1.190 12.751 -18.450 1.00 94.19 172 LEU A C 1
ATOM 1298 O O . LEU A 1 172 ? 2.180 13.471 -18.497 1.00 94.19 172 LEU A O 1
ATOM 1302 N N . SER A 1 173 ? 0.086 13.067 -17.768 1.00 94.75 173 SER A N 1
ATOM 1303 C CA . SER A 1 173 ? -0.124 14.327 -17.052 1.00 94.75 173 SER A CA 1
ATOM 1304 C C . SER A 1 173 ? 0.175 14.257 -15.550 1.00 94.75 173 SER A C 1
ATOM 1306 O O . SER A 1 173 ? -0.163 15.196 -14.832 1.00 94.75 173 SER A O 1
ATOM 1308 N N . ALA A 1 174 ? 0.688 13.132 -15.043 1.00 96.25 174 ALA A N 1
ATOM 1309 C CA . ALA A 1 174 ? 1.006 12.998 -13.625 1.00 96.25 174 ALA A CA 1
ATOM 1310 C C . ALA A 1 174 ? 2.321 13.706 -13.304 1.00 96.25 174 ALA A C 1
ATOM 1312 O O . ALA A 1 174 ? 3.343 13.466 -13.942 1.00 96.25 174 ALA A O 1
ATOM 1313 N N . GLU A 1 175 ? 2.309 14.553 -12.290 1.00 95.00 175 GLU A N 1
ATOM 1314 C CA . GLU A 1 175 ? 3.498 15.293 -11.850 1.00 95.00 175 GLU A CA 1
ATOM 1315 C C . GLU A 1 175 ? 3.834 14.997 -10.392 1.00 95.00 175 GLU A C 1
ATOM 1317 O O . GLU A 1 175 ? 4.982 15.141 -9.975 1.00 95.00 175 GLU A O 1
ATOM 1322 N N . LEU A 1 176 ? 2.848 14.513 -9.635 1.00 96.56 176 LEU A N 1
ATOM 1323 C CA . LEU A 1 176 ? 3.005 14.100 -8.254 1.00 96.56 176 LEU A CA 1
ATOM 1324 C C . LEU A 1 176 ? 2.533 12.659 -8.072 1.00 96.56 176 LEU A C 1
ATOM 1326 O O . LEU A 1 176 ? 1.589 12.197 -8.721 1.00 96.56 176 LEU A O 1
ATOM 1330 N N . LEU A 1 177 ? 3.168 11.985 -7.128 1.00 97.06 177 LEU A N 1
ATOM 1331 C CA . LEU A 1 177 ? 2.847 10.645 -6.666 1.00 97.06 177 LEU A CA 1
ATOM 1332 C C . LEU A 1 177 ? 2.671 10.672 -5.144 1.00 97.06 177 LEU A C 1
ATOM 1334 O O . LEU A 1 177 ? 3.471 11.292 -4.447 1.00 97.06 177 LEU A O 1
ATOM 1338 N N . THR A 1 178 ? 1.674 9.963 -4.621 1.00 97.88 178 THR A N 1
ATOM 1339 C CA . THR A 1 178 ? 1.604 9.584 -3.202 1.00 97.88 178 THR A CA 1
ATOM 1340 C C . THR A 1 178 ? 1.335 8.090 -3.067 1.00 97.88 178 THR A C 1
ATOM 1342 O O . THR A 1 178 ? 0.817 7.438 -3.978 1.00 97.88 178 THR A O 1
ATOM 1345 N N . PHE A 1 179 ? 1.672 7.541 -1.906 1.00 96.94 179 PHE A N 1
ATOM 1346 C CA . PHE A 1 179 ? 1.256 6.206 -1.496 1.00 96.94 179 PHE A CA 1
ATOM 1347 C C . PHE A 1 179 ? 0.076 6.328 -0.549 1.00 96.94 179 PHE A C 1
ATOM 1349 O O . PHE A 1 179 ? 0.098 7.152 0.362 1.00 96.94 179 PHE A O 1
ATOM 1356 N N . LYS A 1 180 ? -0.964 5.530 -0.764 1.00 96.31 180 LYS A N 1
ATOM 1357 C CA . LYS A 1 180 ? -2.245 5.668 -0.079 1.00 96.31 180 LYS A CA 1
ATOM 1358 C C . LYS A 1 180 ? -2.665 4.368 0.587 1.00 96.31 180 LYS A C 1
ATOM 1360 O O . LYS A 1 180 ? -2.619 3.289 0.002 1.00 96.31 180 LYS A O 1
ATOM 1365 N N . LYS A 1 181 ? -3.151 4.493 1.818 1.00 95.06 181 LYS A N 1
ATOM 1366 C CA . LYS A 1 181 ? -3.805 3.427 2.576 1.00 95.06 181 LYS A CA 1
ATOM 1367 C C . LYS A 1 181 ? -5.050 3.993 3.240 1.00 95.06 181 LYS A C 1
ATOM 1369 O O . LYS A 1 181 ? -4.988 4.924 4.044 1.00 95.06 181 LYS A O 1
ATOM 1374 N N . ASP A 1 182 ? -6.201 3.436 2.881 1.00 92.25 182 ASP A N 1
ATOM 1375 C CA . ASP A 1 182 ? -7.522 3.914 3.288 1.00 92.25 182 ASP A CA 1
ATOM 1376 C C . ASP A 1 182 ? -7.746 5.401 2.950 1.00 92.25 182 ASP A C 1
ATOM 1378 O O . ASP A 1 182 ? -8.044 5.758 1.810 1.00 92.25 182 ASP A O 1
ATOM 1382 N N . ARG A 1 183 ? -7.633 6.279 3.952 1.00 93.56 183 ARG A N 1
ATOM 1383 C CA . ARG A 1 183 ? -7.812 7.737 3.840 1.00 93.56 183 ARG A CA 1
ATOM 1384 C C . ARG A 1 183 ? -6.535 8.517 4.154 1.00 93.56 183 ARG A C 1
ATOM 1386 O O . ARG A 1 183 ? -6.609 9.726 4.351 1.00 93.56 183 ARG A O 1
ATOM 1393 N N . GLN A 1 184 ? -5.413 7.823 4.305 1.00 95.81 184 GLN A N 1
ATOM 1394 C CA . GLN A 1 184 ? -4.118 8.404 4.635 1.00 95.81 184 GLN A CA 1
ATOM 1395 C C . GLN A 1 184 ? -3.186 8.252 3.442 1.00 95.81 184 GLN A C 1
ATOM 1397 O O . GLN A 1 184 ? -3.230 7.240 2.741 1.00 95.81 184 GLN A O 1
ATOM 1402 N N . GLU A 1 185 ? -2.383 9.282 3.214 1.00 97.00 185 GLU A N 1
ATOM 1403 C CA . GLU A 1 185 ? -1.487 9.409 2.071 1.00 97.00 18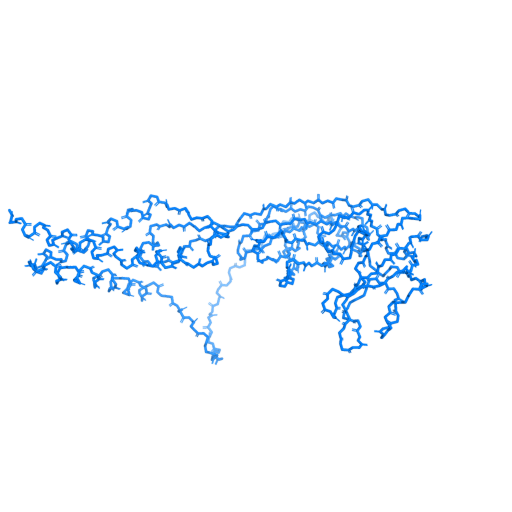5 GLU A CA 1
ATOM 1404 C C . GLU A 1 185 ? -0.098 9.807 2.578 1.00 97.00 185 GLU A C 1
ATOM 1406 O O . GLU A 1 185 ? 0.010 10.519 3.581 1.00 97.00 185 GLU A O 1
ATOM 1411 N N . SER A 1 186 ? 0.949 9.339 1.901 1.00 97.25 186 SER A N 1
ATOM 1412 C CA . SER A 1 186 ? 2.322 9.788 2.122 1.00 97.25 186 SER A CA 1
ATOM 1413 C C . SER A 1 186 ? 2.502 11.248 1.703 1.00 97.25 186 SER A C 1
ATOM 1415 O O . SER A 1 186 ? 1.656 11.832 1.018 1.00 97.25 186 SER A O 1
ATOM 1417 N N . ASP A 1 187 ? 3.661 11.818 2.032 1.00 96.44 187 ASP A N 1
ATOM 1418 C CA . ASP A 1 187 ? 4.070 13.084 1.433 1.00 96.44 187 ASP A CA 1
ATOM 1419 C C . ASP A 1 187 ? 4.134 12.965 -0.104 1.00 96.44 187 ASP A C 1
ATOM 1421 O O . ASP A 1 187 ? 4.482 11.898 -0.629 1.00 96.44 187 ASP A O 1
ATOM 1425 N N . PRO A 1 188 ? 3.766 14.032 -0.839 1.00 96.06 188 PRO A N 1
ATOM 1426 C CA . PRO A 1 188 ? 3.790 14.030 -2.293 1.00 96.06 188 PRO A CA 1
ATOM 1427 C C . PRO A 1 188 ? 5.222 14.042 -2.819 1.00 96.06 188 PRO A C 1
ATOM 1429 O O . PRO A 1 188 ? 6.043 14.871 -2.426 1.00 96.06 188 PRO A O 1
ATOM 1432 N N . ILE A 1 189 ? 5.484 13.153 -3.768 1.00 95.88 189 ILE A N 1
ATOM 1433 C CA . ILE A 1 189 ? 6.770 12.991 -4.435 1.00 95.88 189 ILE A CA 1
ATOM 1434 C C . ILE A 1 189 ? 6.656 13.572 -5.835 1.00 95.88 189 ILE A C 1
ATOM 1436 O O . ILE A 1 189 ? 5.740 13.228 -6.583 1.00 95.88 189 ILE A O 1
ATOM 1440 N N . VAL A 1 190 ? 7.588 14.456 -6.184 1.00 94.56 190 VAL A N 1
ATOM 1441 C CA . VAL A 1 190 ? 7.667 15.037 -7.526 1.00 94.56 190 VAL A CA 1
ATOM 1442 C C . VAL A 1 190 ? 8.245 13.999 -8.474 1.00 94.56 190 VAL A C 1
ATOM 1444 O O . VAL A 1 190 ? 9.322 13.457 -8.232 1.00 94.56 190 VAL A O 1
ATOM 1447 N N . LEU A 1 191 ? 7.514 13.718 -9.545 1.00 92.50 191 LEU A N 1
ATOM 1448 C CA . LEU A 1 191 ? 7.947 12.797 -10.585 1.00 92.50 191 LEU A CA 1
ATOM 1449 C C . LEU A 1 191 ? 8.916 13.492 -11.540 1.00 92.50 191 LEU A C 1
ATOM 1451 O O . LEU A 1 191 ? 8.816 14.694 -11.787 1.00 92.50 191 LEU A O 1
ATOM 1455 N N . SER A 1 192 ? 9.823 12.713 -12.124 1.00 88.31 192 SER A N 1
ATOM 1456 C CA . SER A 1 192 ? 10.720 13.209 -13.162 1.00 88.31 192 SER A CA 1
ATOM 1457 C C . SER A 1 192 ? 9.952 13.719 -14.382 1.00 88.31 192 SER A C 1
ATOM 1459 O O . SER A 1 192 ? 8.896 13.191 -14.767 1.00 88.31 192 SER A O 1
ATOM 1461 N N . THR A 1 193 ? 10.511 14.761 -14.994 1.00 88.81 193 THR A N 1
ATOM 1462 C CA . THR A 1 193 ? 10.053 15.340 -16.261 1.00 88.81 193 THR A CA 1
ATOM 1463 C C . THR A 1 193 ? 10.682 14.662 -17.475 1.00 88.81 193 THR A C 1
ATOM 1465 O O . THR A 1 193 ? 10.321 14.983 -18.606 1.00 88.81 193 THR A O 1
ATOM 1468 N N . ASP A 1 194 ? 11.618 13.737 -17.261 1.00 84.88 194 ASP A N 1
ATOM 1469 C CA . ASP A 1 194 ? 12.324 13.062 -18.340 1.00 84.88 194 ASP A CA 1
ATOM 1470 C C . ASP A 1 194 ? 11.486 11.910 -18.909 1.00 84.88 194 ASP A C 1
ATOM 1472 O O . ASP A 1 194 ? 10.937 11.066 -18.196 1.00 84.88 194 ASP A O 1
ATOM 1476 N N . SER A 1 195 ? 11.386 11.860 -20.238 1.00 81.69 195 SER A N 1
ATOM 1477 C CA . SER A 1 195 ? 10.707 10.765 -20.930 1.00 81.69 195 SER A CA 1
ATOM 1478 C C . SER A 1 195 ? 11.477 9.458 -20.762 1.00 81.69 195 SER A C 1
ATOM 1480 O O . SER A 1 195 ? 12.698 9.435 -20.947 1.00 81.69 195 SER A O 1
ATOM 1482 N N . GLY A 1 196 ? 10.766 8.360 -20.508 1.00 76.31 196 GLY A N 1
ATOM 1483 C CA . GLY A 1 196 ? 11.403 7.055 -20.324 1.00 76.31 196 GLY A CA 1
ATOM 1484 C C . GLY A 1 196 ? 12.098 6.879 -18.975 1.00 76.31 196 GLY A C 1
ATOM 1485 O O . GLY A 1 196 ? 12.824 5.900 -18.816 1.00 76.31 196 GLY A O 1
ATOM 1486 N N . ASP A 1 197 ? 11.931 7.821 -18.041 1.00 80.44 197 ASP A N 1
ATOM 1487 C CA . ASP A 1 197 ? 12.509 7.693 -16.710 1.00 80.44 197 ASP A CA 1
ATOM 1488 C C . ASP A 1 197 ? 11.803 6.611 -15.891 1.00 80.44 197 ASP A C 1
ATOM 1490 O O . ASP A 1 197 ? 10.591 6.380 -16.032 1.00 80.44 197 ASP A O 1
ATOM 1494 N N . MET A 1 198 ? 12.578 5.951 -15.036 1.00 82.25 198 MET A N 1
ATOM 1495 C CA . MET A 1 198 ? 12.057 4.970 -14.102 1.00 82.25 198 MET A CA 1
ATOM 1496 C C . MET A 1 198 ? 12.696 5.133 -12.729 1.00 82.25 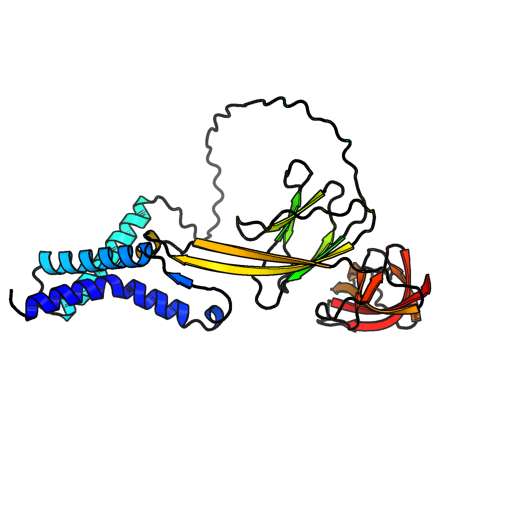198 MET A C 1
ATOM 1498 O O . MET A 1 198 ? 13.911 5.046 -12.566 1.00 82.25 198 MET A O 1
ATOM 1502 N N . THR A 1 199 ? 11.837 5.340 -11.734 1.00 84.56 199 THR A N 1
ATOM 1503 C CA . THR A 1 199 ? 12.216 5.518 -10.331 1.00 84.56 199 THR A CA 1
ATOM 1504 C C . THR A 1 199 ? 11.753 4.314 -9.523 1.00 84.56 199 THR A C 1
ATOM 1506 O O . THR A 1 199 ? 10.615 3.860 -9.681 1.00 84.56 199 THR A O 1
ATOM 1509 N N . ALA A 1 200 ? 12.618 3.802 -8.650 1.00 84.62 200 ALA A N 1
ATOM 1510 C CA . ALA A 1 200 ? 12.245 2.766 -7.699 1.00 84.62 200 ALA A CA 1
ATOM 1511 C C . ALA A 1 200 ? 11.908 3.380 -6.337 1.00 84.62 200 ALA A C 1
ATOM 1513 O O . ALA A 1 200 ? 12.607 4.268 -5.845 1.00 84.62 200 ALA A O 1
ATOM 1514 N N . PHE A 1 201 ? 10.845 2.876 -5.721 1.00 89.38 201 PHE A N 1
ATOM 1515 C CA . PHE A 1 201 ? 10.394 3.263 -4.393 1.00 89.38 201 PHE A CA 1
ATOM 1516 C C . PHE A 1 201 ? 10.350 2.045 -3.487 1.00 89.38 201 PHE A C 1
ATOM 1518 O O . PHE A 1 201 ? 9.618 1.092 -3.754 1.00 89.38 201 PHE A O 1
ATOM 1525 N N . LEU A 1 202 ? 11.092 2.107 -2.388 1.00 87.50 202 LEU A N 1
ATOM 1526 C CA . LEU A 1 202 ? 10.922 1.211 -1.257 1.00 87.50 202 LEU A CA 1
ATOM 1527 C C . LEU A 1 202 ? 10.012 1.897 -0.238 1.00 87.50 202 LEU A C 1
ATOM 1529 O O . LEU A 1 202 ? 10.333 2.969 0.270 1.00 87.50 202 LEU A O 1
ATOM 1533 N N . VAL A 1 203 ? 8.865 1.289 0.032 1.00 91.69 203 VAL A N 1
ATOM 1534 C CA . VAL A 1 203 ? 7.796 1.855 0.850 1.00 91.69 203 VAL A CA 1
ATOM 1535 C C . VAL A 1 203 ? 7.514 0.915 2.014 1.00 91.69 203 VAL A C 1
ATOM 1537 O O . VAL A 1 203 ? 7.191 -0.257 1.825 1.00 91.69 203 VAL A O 1
ATOM 1540 N N . SER A 1 204 ? 7.612 1.433 3.231 1.00 90.81 204 SER A N 1
ATOM 1541 C CA . SER A 1 204 ? 7.147 0.759 4.438 1.00 90.81 204 SER A CA 1
ATOM 1542 C C . SER A 1 204 ? 5.898 1.462 4.947 1.00 90.81 204 SER A C 1
ATOM 1544 O O . SER A 1 204 ? 5.927 2.656 5.253 1.00 90.81 204 SER A O 1
ATOM 1546 N N . VAL A 1 205 ? 4.792 0.726 5.028 1.00 92.75 205 VAL A N 1
ATOM 1547 C CA . VAL A 1 205 ? 3.533 1.215 5.589 1.00 92.75 205 VAL A CA 1
ATOM 1548 C C . VAL A 1 205 ? 3.283 0.498 6.900 1.00 92.75 205 VAL A C 1
ATOM 1550 O O . VAL A 1 205 ? 3.013 -0.702 6.927 1.00 92.75 205 VAL A O 1
ATOM 1553 N N . THR A 1 206 ? 3.351 1.255 7.990 1.00 90.62 206 THR A N 1
ATOM 1554 C CA . THR A 1 206 ? 3.123 0.745 9.346 1.00 90.62 206 THR A CA 1
ATOM 1555 C C . THR A 1 206 ? 1.825 1.310 9.902 1.00 90.62 206 THR A C 1
ATOM 1557 O O . THR A 1 206 ? 1.554 2.508 9.797 1.00 90.62 206 THR A O 1
ATOM 1560 N N . GLY A 1 207 ? 0.985 0.439 10.460 1.00 89.31 207 GLY A N 1
ATOM 1561 C CA . GLY A 1 207 ? -0.273 0.826 11.090 1.00 89.31 207 GLY A CA 1
ATOM 1562 C C . GLY A 1 207 ? -0.130 0.923 12.605 1.00 89.31 207 GLY A C 1
ATOM 1563 O O . GLY A 1 207 ? 0.351 -0.001 13.251 1.00 89.31 207 GLY A O 1
ATOM 1564 N N . GLU A 1 208 ? -0.621 2.002 13.202 1.00 87.12 208 GLU A N 1
ATOM 1565 C CA . GLU A 1 208 ? -0.744 2.148 14.652 1.00 87.12 208 GLU A CA 1
ATOM 1566 C C . GLU A 1 208 ? -2.216 2.209 15.054 1.00 87.12 208 GLU A C 1
ATOM 1568 O O . GLU A 1 208 ? -3.004 2.995 14.520 1.00 87.12 208 GLU A O 1
ATOM 1573 N N . ARG A 1 209 ? -2.620 1.370 16.015 1.00 86.12 209 ARG A N 1
ATOM 1574 C CA . ARG A 1 209 ? -3.991 1.380 16.547 1.00 86.12 209 ARG A CA 1
ATOM 1575 C C . ARG A 1 209 ? -4.074 2.322 17.738 1.00 86.12 209 ARG A C 1
ATOM 1577 O O . ARG A 1 209 ? -3.601 2.009 18.835 1.00 86.12 209 ARG A O 1
ATOM 1584 N N . GLU A 1 210 ? -4.793 3.416 17.547 1.00 85.25 210 GLU A N 1
ATOM 1585 C CA . GLU A 1 210 ? -5.137 4.372 18.587 1.00 85.25 210 GLU A CA 1
ATOM 1586 C C . GLU A 1 210 ? -6.497 4.041 19.200 1.00 85.25 210 GLU A C 1
ATOM 1588 O O . GLU A 1 210 ? -7.548 4.044 18.545 1.00 85.25 210 GLU A O 1
ATOM 1593 N N . TYR A 1 211 ? -6.491 3.790 20.507 1.00 82.38 211 TYR A N 1
ATOM 1594 C CA . TYR A 1 211 ? -7.715 3.548 21.259 1.00 82.38 211 TYR A CA 1
ATOM 1595 C C . TYR A 1 211 ? -8.109 4.793 22.026 1.00 82.38 211 TYR A C 1
ATOM 1597 O O . TYR A 1 211 ? -7.465 5.160 23.010 1.00 82.38 211 TYR A O 1
ATOM 1605 N N . GLY A 1 212 ? -9.181 5.432 21.568 1.00 85.00 212 GLY A N 1
ATOM 1606 C CA . GLY A 1 212 ? -9.762 6.605 22.203 1.00 85.00 212 GLY A CA 1
ATOM 1607 C C . GLY A 1 212 ? -10.766 6.251 23.299 1.00 85.00 212 GLY A C 1
ATOM 1608 O O . GLY A 1 212 ? -11.047 5.086 23.585 1.00 85.00 212 GLY A O 1
ATOM 1609 N N . PHE A 1 213 ? -11.364 7.290 23.880 1.00 84.12 213 PHE A N 1
ATOM 1610 C CA . PHE A 1 213 ? -12.445 7.171 24.862 1.00 84.12 213 PHE A CA 1
ATOM 1611 C C . PHE A 1 213 ? -13.595 6.285 24.370 1.00 84.12 213 PHE A C 1
ATOM 1613 O O . PHE A 1 213 ? -14.013 5.356 25.057 1.00 84.12 213 PHE A O 1
ATOM 1620 N N . LEU A 1 214 ? -14.066 6.528 23.146 1.00 83.06 214 LEU A N 1
ATOM 1621 C CA . LEU A 1 214 ? -15.191 5.794 22.570 1.00 83.06 214 LEU A CA 1
ATOM 1622 C C . LEU A 1 214 ? -14.861 4.329 22.257 1.00 83.06 214 LEU A C 1
ATOM 1624 O O . LEU A 1 214 ? -15.763 3.494 22.206 1.00 83.06 214 LEU A O 1
ATOM 1628 N N . SER A 1 215 ? -13.580 3.973 22.137 1.00 83.06 215 SER A N 1
ATOM 1629 C CA . SER A 1 215 ? -13.177 2.574 21.983 1.00 83.06 215 SER A CA 1
ATOM 1630 C C . SER A 1 215 ? -13.462 1.747 23.237 1.00 83.06 215 SER A C 1
ATOM 1632 O O . SER A 1 215 ? -13.674 0.538 23.141 1.00 83.06 215 SER A O 1
ATOM 1634 N N . ALA A 1 216 ? -13.537 2.384 24.411 1.00 77.69 216 ALA A N 1
ATOM 1635 C CA . ALA A 1 216 ? -14.031 1.723 25.614 1.00 77.69 216 ALA A CA 1
ATOM 1636 C C . ALA A 1 216 ? -15.507 1.323 25.475 1.00 77.69 216 ALA A C 1
ATOM 1638 O O . ALA A 1 216 ? -15.921 0.369 26.104 1.00 77.69 216 ALA A O 1
ATOM 1639 N N . PHE A 1 217 ? -16.285 1.973 24.608 1.00 78.62 217 PHE A N 1
ATOM 1640 C CA . PHE A 1 217 ? -17.698 1.663 24.370 1.00 78.62 217 PHE A CA 1
ATOM 1641 C C . PHE A 1 217 ? -17.922 0.779 23.137 1.00 78.62 217 PHE A C 1
ATOM 1643 O O . PHE A 1 217 ? -19.046 0.671 22.657 1.00 78.62 217 PHE A O 1
ATOM 1650 N N . GLY A 1 218 ? -16.871 0.131 22.625 1.00 74.88 218 GLY A N 1
ATOM 1651 C CA . GLY A 1 218 ? -16.966 -0.803 21.501 1.00 74.88 218 GLY A CA 1
ATOM 1652 C C . GLY A 1 218 ? -16.767 -0.177 20.121 1.00 74.88 218 GLY A C 1
ATOM 1653 O O . GLY A 1 218 ? -16.846 -0.897 19.129 1.00 74.88 218 GLY A O 1
ATOM 1654 N N . GLN A 1 219 ? -16.463 1.124 20.025 1.00 80.88 219 GLN A N 1
ATOM 1655 C CA . GLN A 1 219 ? -16.038 1.700 18.749 1.00 80.88 219 GLN A CA 1
ATOM 1656 C C . GLN A 1 219 ? -14.699 1.083 18.316 1.00 80.88 219 GLN A C 1
ATOM 1658 O O . GLN A 1 219 ? -13.780 0.939 19.128 1.00 80.88 219 GLN A O 1
ATOM 1663 N N . ALA A 1 220 ? -14.579 0.741 17.031 1.00 79.94 220 ALA A N 1
ATOM 1664 C CA . ALA A 1 220 ? -13.317 0.282 16.461 1.00 79.94 220 ALA A CA 1
ATOM 1665 C C . ALA A 1 220 ? -12.194 1.310 16.727 1.00 79.94 220 ALA A C 1
ATOM 1667 O O . ALA A 1 220 ? -12.465 2.518 16.720 1.00 79.94 220 ALA A O 1
ATOM 1668 N N . PRO A 1 221 ? -10.952 0.865 16.999 1.00 82.50 221 PRO A N 1
ATOM 1669 C CA . PRO A 1 221 ? -9.824 1.780 17.107 1.00 82.50 221 PRO A CA 1
ATOM 1670 C C . PRO A 1 221 ? -9.648 2.566 15.815 1.00 82.50 221 PRO A C 1
ATOM 1672 O O . PRO A 1 221 ? -9.917 2.061 14.723 1.00 82.50 221 PRO A O 1
ATOM 1675 N N . ARG A 1 222 ? -9.144 3.790 15.947 1.00 86.50 222 ARG A N 1
ATOM 1676 C CA . ARG A 1 222 ? -8.630 4.515 14.792 1.00 86.50 222 ARG A CA 1
ATOM 1677 C C . ARG A 1 222 ? -7.285 3.893 14.428 1.00 86.50 222 ARG A C 1
ATOM 1679 O O . ARG A 1 222 ? -6.482 3.638 15.319 1.00 86.50 222 ARG A O 1
ATOM 1686 N N . ILE A 1 223 ? -7.065 3.626 13.146 1.00 88.00 223 ILE A N 1
ATOM 1687 C CA . ILE A 1 223 ? -5.762 3.185 12.648 1.00 88.00 223 ILE A CA 1
ATOM 1688 C C . ILE A 1 223 ? -5.110 4.386 11.968 1.00 88.00 223 ILE A C 1
ATOM 1690 O O . ILE A 1 223 ? -5.707 4.986 11.071 1.00 88.00 223 ILE A O 1
ATOM 1694 N N . THR A 1 224 ? -3.931 4.767 12.440 1.00 91.00 224 THR A N 1
ATOM 1695 C CA . THR A 1 224 ? -3.084 5.800 11.838 1.00 91.00 224 THR A CA 1
ATOM 1696 C C . THR A 1 224 ? -1.977 5.081 11.073 1.00 91.00 224 THR A C 1
ATOM 1698 O O . THR A 1 224 ? -1.357 4.178 11.623 1.00 91.00 224 THR A O 1
ATOM 1701 N N . TYR A 1 225 ? -1.774 5.419 9.803 1.00 92.75 225 TYR A N 1
ATOM 1702 C CA . TYR A 1 225 ? -0.749 4.801 8.965 1.00 92.75 225 TYR A CA 1
ATOM 1703 C C . TYR A 1 225 ? 0.415 5.770 8.804 1.00 92.75 225 TYR A C 1
ATOM 1705 O O . TYR A 1 225 ? 0.205 6.937 8.471 1.00 92.75 225 TYR A O 1
ATOM 1713 N N . SER A 1 226 ? 1.629 5.281 9.032 1.00 93.19 226 SER A N 1
ATOM 1714 C CA . SER A 1 226 ? 2.864 5.998 8.729 1.00 93.19 226 SER A CA 1
ATOM 1715 C C . SER A 1 226 ? 3.504 5.399 7.486 1.00 93.19 226 SER A C 1
ATOM 1717 O O . SER A 1 226 ? 3.591 4.176 7.362 1.00 93.19 226 SER A O 1
ATOM 1719 N N . PHE A 1 227 ? 3.966 6.271 6.595 1.00 94.44 227 PHE A N 1
ATOM 1720 C CA . PHE A 1 227 ? 4.665 5.909 5.369 1.00 94.44 227 PHE A CA 1
ATOM 1721 C C . PHE A 1 227 ? 6.132 6.296 5.519 1.00 94.44 227 PHE A C 1
ATOM 1723 O O . PHE A 1 227 ? 6.435 7.465 5.753 1.00 94.44 227 PHE A O 1
ATOM 1730 N N . ASP A 1 228 ? 7.026 5.327 5.379 1.00 93.31 228 ASP A N 1
ATOM 1731 C CA . ASP A 1 228 ? 8.454 5.567 5.184 1.00 93.31 228 ASP A CA 1
ATOM 1732 C C . ASP A 1 228 ? 8.785 5.228 3.733 1.00 93.31 228 ASP A C 1
ATOM 1734 O O . ASP A 1 228 ? 8.592 4.091 3.296 1.00 93.31 228 ASP A O 1
ATOM 1738 N N . VAL A 1 229 ? 9.184 6.241 2.968 1.00 93.75 229 VAL A N 1
ATOM 1739 C CA . VAL A 1 229 ? 9.409 6.124 1.529 1.00 93.75 229 VAL A CA 1
ATOM 1740 C C . VAL A 1 229 ? 10.849 6.480 1.223 1.00 93.75 229 VAL A C 1
ATOM 1742 O O . VAL A 1 229 ? 11.282 7.614 1.429 1.00 93.75 229 VAL A O 1
ATOM 1745 N N . VAL A 1 230 ? 11.562 5.524 0.644 1.00 89.75 230 VAL A N 1
ATOM 1746 C CA . VAL A 1 230 ? 12.911 5.712 0.127 1.00 89.75 230 VAL A CA 1
ATOM 1747 C C . VAL A 1 230 ? 12.855 5.611 -1.392 1.00 89.75 230 VAL A C 1
ATOM 1749 O O . VAL A 1 230 ? 12.513 4.567 -1.944 1.00 89.75 230 VAL A O 1
ATOM 1752 N N . SER A 1 231 ? 13.168 6.713 -2.071 1.00 86.06 231 SER A N 1
ATOM 1753 C CA . SER A 1 231 ? 13.368 6.727 -3.519 1.00 86.06 231 SER A CA 1
ATOM 1754 C C . SER A 1 231 ? 14.826 6.429 -3.838 1.00 86.06 231 SER A C 1
ATOM 1756 O O . SER A 1 231 ? 15.717 7.099 -3.308 1.00 86.06 231 SER A O 1
ATOM 1758 N N . GLU A 1 232 ? 15.064 5.486 -4.738 1.00 77.25 232 GLU A N 1
ATOM 1759 C CA . GLU A 1 232 ? 16.384 5.237 -5.305 1.00 77.25 232 GLU A CA 1
ATOM 1760 C C . GLU A 1 232 ? 16.363 5.607 -6.790 1.00 77.25 232 GLU A C 1
ATOM 1762 O O . GLU A 1 232 ? 15.572 5.077 -7.577 1.00 77.25 232 GLU A O 1
ATOM 1767 N N . GLU A 1 233 ? 17.217 6.562 -7.165 1.00 69.31 233 GLU A N 1
ATOM 1768 C CA . GLU A 1 233 ? 17.488 6.850 -8.568 1.00 69.31 233 GLU A CA 1
ATOM 1769 C C . GLU A 1 233 ? 18.468 5.796 -9.075 1.00 69.31 233 GLU A C 1
ATOM 1771 O O . GLU A 1 233 ? 19.583 5.663 -8.567 1.00 69.31 233 GLU A O 1
ATOM 1776 N N . ILE A 1 234 ? 18.038 5.013 -10.056 1.00 70.00 234 ILE A N 1
ATOM 1777 C CA . ILE A 1 234 ? 18.823 3.882 -10.534 1.00 70.00 234 ILE A CA 1
ATOM 1778 C C . ILE A 1 234 ? 19.685 4.346 -11.700 1.00 70.00 234 ILE A C 1
ATOM 1780 O O . ILE A 1 234 ? 19.190 4.851 -12.711 1.00 70.00 234 ILE A O 1
ATOM 1784 N N . SER A 1 235 ? 20.999 4.170 -11.563 1.00 79.44 235 SER A N 1
ATOM 1785 C CA . SER A 1 235 ? 21.953 4.513 -12.614 1.00 79.44 235 SER A CA 1
ATOM 1786 C C . SER A 1 235 ? 21.708 3.691 -13.878 1.00 79.44 235 SER A C 1
ATOM 1788 O O . SER A 1 235 ? 21.313 2.529 -13.830 1.00 79.44 235 SER A O 1
ATOM 1790 N N . ARG A 1 236 ? 21.979 4.281 -15.042 1.00 83.44 236 ARG A N 1
ATOM 1791 C CA . ARG A 1 236 ? 21.845 3.585 -16.329 1.00 83.44 236 ARG A CA 1
ATOM 1792 C C . ARG A 1 236 ? 22.810 2.404 -16.394 1.00 83.44 236 ARG A C 1
ATOM 1794 O O . ARG A 1 236 ? 23.979 2.567 -16.049 1.00 83.44 236 ARG A O 1
ATOM 1801 N N . ALA A 1 237 ? 22.329 1.267 -16.888 1.00 90.19 237 ALA A N 1
ATOM 1802 C CA . ALA A 1 237 ? 23.206 0.154 -17.216 1.00 90.19 237 ALA A CA 1
ATOM 1803 C C . ALA A 1 237 ? 24.083 0.530 -18.422 1.00 90.19 237 ALA A C 1
ATOM 1805 O O . ALA A 1 237 ? 23.600 1.086 -19.417 1.00 90.19 237 ALA A O 1
ATOM 1806 N N . SER A 1 238 ? 25.376 0.262 -18.306 1.00 91.50 238 SER A N 1
ATOM 1807 C CA . SER A 1 238 ? 26.383 0.477 -19.340 1.00 91.50 238 SER A CA 1
ATOM 1808 C C . SER A 1 238 ? 26.506 -0.749 -20.242 1.00 91.50 238 SER A C 1
ATOM 1810 O O . SER A 1 238 ? 26.152 -1.860 -19.861 1.00 91.50 238 SER A O 1
ATOM 1812 N N . VAL A 1 239 ? 27.033 -0.553 -21.452 1.00 94.19 239 VAL A N 1
ATOM 1813 C CA . VAL A 1 239 ? 27.352 -1.658 -22.367 1.00 94.19 239 VAL A CA 1
ATOM 1814 C C . VAL A 1 239 ? 28.298 -2.651 -21.687 1.00 94.19 239 VAL A C 1
ATOM 1816 O O . VAL A 1 239 ? 29.328 -2.252 -21.140 1.00 94.19 239 VAL A O 1
ATOM 1819 N N . GLY A 1 240 ? 27.950 -3.935 -21.746 1.00 94.75 240 GLY A N 1
ATOM 1820 C CA . GLY A 1 240 ? 28.658 -5.032 -21.090 1.00 94.75 240 GLY A CA 1
ATOM 1821 C C . GLY A 1 240 ? 28.214 -5.320 -19.653 1.00 94.75 240 GLY A C 1
ATOM 1822 O O . GLY A 1 240 ? 28.671 -6.314 -19.085 1.00 94.75 240 GLY A O 1
ATOM 1823 N N . ASP A 1 241 ? 27.331 -4.506 -19.062 1.00 95.56 241 ASP A N 1
ATOM 1824 C CA . ASP A 1 241 ? 26.745 -4.832 -17.761 1.00 95.56 241 ASP A CA 1
ATOM 1825 C C . ASP A 1 241 ? 25.898 -6.104 -17.875 1.00 95.56 241 ASP A C 1
ATOM 1827 O O . ASP A 1 241 ? 25.190 -6.319 -18.863 1.00 95.56 241 ASP A O 1
ATOM 1831 N N . LYS A 1 242 ? 25.981 -6.952 -16.846 1.00 96.88 242 LYS A N 1
ATOM 1832 C CA . LYS A 1 242 ? 25.272 -8.232 -16.765 1.00 96.88 242 LYS A CA 1
ATOM 1833 C C . LYS A 1 242 ? 24.455 -8.300 -15.494 1.00 96.88 242 LYS A C 1
ATOM 1835 O O . LYS A 1 242 ? 24.949 -7.939 -14.426 1.00 96.88 242 LYS A O 1
ATOM 1840 N N . GLY A 1 243 ? 23.239 -8.811 -15.600 1.00 96.19 243 GLY A N 1
ATOM 1841 C CA . GLY A 1 243 ? 22.401 -9.066 -14.440 1.00 96.19 243 GLY A CA 1
ATOM 1842 C C . GLY A 1 243 ? 21.010 -9.545 -14.808 1.00 96.19 243 GLY A C 1
ATOM 1843 O O . GLY A 1 243 ? 20.673 -9.727 -15.972 1.00 96.19 243 GLY A O 1
ATOM 1844 N N . TRP A 1 244 ? 20.190 -9.737 -13.790 1.00 95.81 244 TRP A N 1
ATOM 1845 C CA . TRP A 1 244 ? 18.835 -10.243 -13.913 1.00 95.81 244 TRP A CA 1
ATOM 1846 C C . TRP A 1 244 ? 17.829 -9.114 -14.063 1.00 95.81 244 TRP A C 1
ATOM 1848 O O . TRP A 1 244 ? 17.913 -8.092 -13.388 1.00 95.81 244 TRP A O 1
ATOM 1858 N N . SER A 1 245 ? 16.844 -9.306 -14.925 1.00 93.19 245 SER A N 1
ATOM 1859 C CA . SER A 1 245 ? 15.799 -8.327 -15.178 1.00 93.19 245 SER A CA 1
ATOM 1860 C C . SER A 1 245 ? 14.441 -9.001 -15.314 1.00 93.19 245 SER A C 1
ATOM 1862 O O . SER A 1 245 ? 14.335 -10.138 -15.780 1.00 93.19 245 SER A O 1
ATOM 1864 N N . TYR A 1 246 ? 13.390 -8.313 -14.874 1.00 91.06 246 TYR A N 1
ATOM 1865 C CA . TYR A 1 246 ? 12.039 -8.857 -14.904 1.00 91.06 246 TYR A CA 1
ATOM 1866 C C . TYR A 1 246 ? 11.503 -8.859 -16.3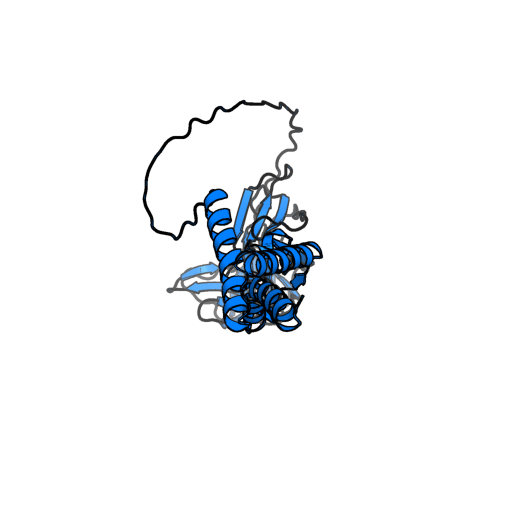37 1.00 91.06 246 TYR A C 1
ATOM 1868 O O . TYR A 1 246 ? 11.242 -7.811 -16.921 1.00 91.06 246 TYR A O 1
ATOM 1876 N N . ALA A 1 247 ? 11.318 -10.047 -16.907 1.00 90.88 247 ALA A N 1
ATOM 1877 C CA . ALA A 1 247 ? 10.862 -10.223 -18.281 1.00 90.88 247 ALA A CA 1
ATOM 1878 C C . ALA A 1 247 ? 9.363 -9.956 -18.444 1.00 90.88 247 ALA A C 1
ATOM 1880 O O . ALA A 1 247 ? 8.931 -9.456 -19.487 1.00 90.88 247 ALA A O 1
ATOM 1881 N N . GLY A 1 248 ? 8.576 -10.249 -17.405 1.00 86.94 248 GLY A N 1
ATOM 1882 C CA . GLY A 1 248 ? 7.134 -10.050 -17.396 1.00 86.94 248 GLY A CA 1
ATOM 1883 C C . GLY A 1 248 ? 6.368 -11.222 -16.796 1.00 86.94 248 GLY A C 1
ATOM 1884 O O . GLY A 1 248 ? 6.934 -12.100 -16.137 1.00 86.94 248 GLY A O 1
ATOM 1885 N N . LYS A 1 249 ? 5.058 -11.241 -17.058 1.00 87.50 249 LYS A N 1
ATOM 1886 C CA . LYS A 1 249 ? 4.156 -12.302 -16.607 1.00 87.50 249 LYS A CA 1
ATOM 1887 C C . LYS A 1 249 ? 3.628 -13.106 -17.792 1.00 87.50 249 LYS A C 1
ATOM 1889 O O . LYS A 1 249 ? 2.914 -12.553 -18.628 1.00 87.50 249 LYS A O 1
ATOM 1894 N N . PHE A 1 250 ? 3.924 -14.400 -17.833 1.00 87.06 250 PHE A N 1
ATOM 1895 C CA . PHE A 1 250 ? 3.450 -15.339 -18.848 1.00 87.06 250 PHE A CA 1
ATOM 1896 C C . PHE A 1 250 ? 2.434 -16.297 -18.221 1.00 87.06 250 PHE A C 1
ATOM 1898 O O . PHE A 1 250 ? 2.749 -17.010 -17.274 1.00 87.06 250 PHE A O 1
ATOM 1905 N N . SER A 1 251 ? 1.191 -16.284 -18.698 1.00 88.56 251 SER A N 1
ATOM 1906 C CA . SER A 1 251 ? 0.117 -17.121 -18.151 1.00 88.56 251 SER A CA 1
ATOM 1907 C C . SER A 1 251 ? -0.868 -17.498 -19.249 1.00 88.56 251 SER A C 1
ATOM 1909 O O . SER A 1 251 ? -1.262 -16.657 -20.058 1.00 88.56 251 SER A O 1
ATOM 1911 N N . GLY A 1 252 ? -1.259 -18.774 -19.289 1.00 85.19 252 GLY A N 1
ATOM 1912 C CA . GLY A 1 252 ? -2.151 -19.295 -20.327 1.00 85.19 252 GLY A CA 1
ATOM 1913 C C . GLY A 1 252 ? -1.587 -19.125 -21.741 1.00 85.19 252 GLY A C 1
ATOM 1914 O O . GLY A 1 252 ? -2.319 -18.686 -22.622 1.00 85.19 252 GLY A O 1
ATOM 1915 N N . GLU A 1 253 ? -0.294 -19.429 -21.920 1.00 87.25 253 GLU A N 1
ATOM 1916 C CA . GLU A 1 253 ? 0.440 -19.394 -23.203 1.00 87.25 253 GLU A CA 1
ATOM 1917 C C . GLU A 1 253 ? 0.620 -18.005 -23.836 1.00 87.25 253 GLU A C 1
ATOM 1919 O O . GLU A 1 253 ? 1.011 -17.900 -24.995 1.00 87.25 253 GLU A O 1
ATOM 1924 N N . LYS A 1 254 ? 0.371 -16.931 -23.081 1.00 88.88 254 LYS A N 1
ATOM 1925 C CA . LYS A 1 254 ? 0.574 -15.557 -23.547 1.00 88.88 254 LYS A CA 1
ATOM 1926 C C . LYS A 1 254 ? 1.194 -14.675 -22.475 1.00 88.88 254 LYS A C 1
ATOM 1928 O O . LYS A 1 254 ? 0.971 -14.861 -21.274 1.00 88.88 254 LYS A O 1
ATOM 1933 N N . TRP A 1 255 ? 1.903 -13.644 -22.916 1.00 84.69 255 TRP A N 1
ATOM 1934 C CA . TRP A 1 255 ? 2.342 -12.569 -22.033 1.00 84.69 255 TRP A CA 1
ATOM 1935 C C . TRP A 1 255 ? 1.147 -11.700 -21.616 1.00 84.69 255 TRP A C 1
ATOM 1937 O O . TRP A 1 255 ? 0.457 -11.116 -22.450 1.00 84.69 255 TRP A O 1
ATOM 1947 N N . LEU A 1 256 ? 0.904 -11.590 -20.310 1.00 79.44 256 LEU A N 1
ATOM 1948 C CA . LEU A 1 256 ? -0.008 -10.594 -19.733 1.00 79.44 256 LEU A CA 1
ATOM 1949 C C . LEU A 1 256 ? 0.644 -9.203 -19.683 1.00 79.44 256 LEU A C 1
ATOM 1951 O O . LEU A 1 256 ? -0.049 -8.190 -19.692 1.00 79.44 256 LEU A O 1
ATOM 1955 N N . GLY A 1 257 ? 1.976 -9.173 -19.661 1.00 80.88 257 GLY A N 1
ATOM 1956 C CA . GLY A 1 257 ? 2.821 -7.995 -19.813 1.00 80.88 257 GLY A CA 1
ATOM 1957 C C . GLY A 1 257 ? 4.260 -8.449 -20.040 1.00 80.88 257 GLY A C 1
ATOM 1958 O O . GLY A 1 257 ? 4.683 -9.426 -19.422 1.00 80.88 257 GLY A O 1
ATOM 1959 N N . ARG A 1 258 ? 4.984 -7.775 -20.937 1.00 87.56 258 ARG A N 1
ATOM 1960 C CA . ARG A 1 258 ? 6.377 -8.089 -21.286 1.00 87.56 258 ARG A CA 1
ATOM 1961 C C . ARG A 1 258 ? 7.217 -6.818 -21.363 1.00 87.56 258 ARG A C 1
ATOM 1963 O O . ARG A 1 258 ? 6.744 -5.799 -21.865 1.00 87.56 258 ARG A O 1
ATOM 1970 N N . PHE A 1 259 ? 8.455 -6.910 -20.894 1.00 88.69 259 PHE A N 1
ATOM 1971 C CA . PHE A 1 259 ? 9.422 -5.803 -20.870 1.00 88.69 259 PHE A CA 1
ATOM 1972 C C . PHE A 1 259 ? 10.387 -5.820 -22.042 1.00 88.69 259 PHE A C 1
ATOM 1974 O O . PHE A 1 259 ? 11.070 -4.835 -22.295 1.00 88.69 259 PHE A O 1
ATOM 1981 N N . PHE A 1 260 ? 10.399 -6.914 -22.791 1.00 93.31 260 PHE A N 1
ATOM 1982 C CA . PHE A 1 260 ? 11.311 -7.154 -23.893 1.00 93.31 260 PHE A CA 1
ATOM 1983 C C . PHE A 1 260 ? 10.519 -7.585 -25.123 1.00 93.31 260 PHE A C 1
ATOM 1985 O O . PHE A 1 260 ? 9.385 -8.064 -25.023 1.00 93.31 260 PHE A O 1
ATOM 1992 N N . SER A 1 261 ? 11.119 -7.426 -26.294 1.00 92.75 261 SER A N 1
ATOM 1993 C CA . SER A 1 261 ? 10.509 -7.673 -27.599 1.00 92.75 261 SER A CA 1
ATOM 1994 C C . SER A 1 261 ? 10.377 -9.157 -27.975 1.00 92.75 261 SER A C 1
ATOM 1996 O O . SER A 1 261 ? 10.488 -9.488 -29.153 1.00 92.75 261 SER A O 1
ATOM 1998 N N . PHE A 1 262 ? 10.151 -10.052 -27.006 1.00 88.50 262 PHE A N 1
ATOM 1999 C CA . PHE A 1 262 ? 9.879 -11.473 -27.262 1.00 88.50 262 PHE A CA 1
ATOM 2000 C C . PHE A 1 262 ? 8.647 -11.649 -28.156 1.00 88.50 262 PHE A C 1
ATOM 2002 O O . PHE A 1 262 ? 7.785 -10.767 -28.200 1.00 88.50 262 PHE A O 1
ATOM 2009 N N . GLY A 1 263 ? 8.504 -12.801 -28.815 1.00 86.25 263 GLY A N 1
ATOM 2010 C CA . GLY A 1 263 ? 7.244 -13.179 -29.461 1.00 86.25 263 GLY A CA 1
ATOM 2011 C C . GLY A 1 263 ? 6.079 -13.205 -28.462 1.00 86.25 263 GLY A C 1
ATOM 2012 O O . GLY A 1 263 ? 6.271 -13.368 -27.261 1.00 86.25 263 GLY A O 1
ATOM 2013 N N . GLU A 1 264 ? 4.842 -12.996 -28.924 1.00 81.56 264 GLU A N 1
ATOM 2014 C CA . GLU A 1 264 ? 3.665 -12.925 -28.026 1.00 81.56 264 GLU A CA 1
ATOM 2015 C C . GLU A 1 264 ? 3.398 -14.221 -27.249 1.00 81.56 264 GLU A C 1
ATOM 2017 O O . GLU A 1 264 ? 2.835 -14.171 -26.154 1.00 81.56 264 GLU A O 1
ATOM 2022 N N . ASN A 1 265 ? 3.860 -15.348 -27.793 1.00 88.00 265 ASN A N 1
ATOM 2023 C CA . ASN A 1 265 ? 3.699 -16.681 -27.215 1.00 88.00 265 ASN A CA 1
ATOM 2024 C C . ASN A 1 265 ? 5.050 -17.373 -26.958 1.00 88.00 265 ASN A C 1
ATOM 2026 O O . ASN A 1 265 ? 5.071 -18.528 -26.541 1.00 88.00 265 ASN A O 1
ATOM 2030 N N . ASP A 1 266 ? 6.166 -16.683 -27.215 1.00 89.00 266 ASP A N 1
ATOM 2031 C CA . ASP A 1 266 ? 7.504 -17.258 -27.109 1.00 89.00 266 ASP A CA 1
ATOM 2032 C C . ASP A 1 266 ? 8.119 -16.903 -25.752 1.00 89.00 266 ASP A C 1
ATOM 2034 O O . ASP A 1 266 ? 8.005 -15.769 -25.271 1.00 89.00 266 ASP A O 1
ATOM 2038 N N . LEU A 1 267 ? 8.765 -17.891 -25.135 1.00 89.25 267 LEU A N 1
ATOM 2039 C CA . LEU A 1 267 ? 9.589 -17.686 -23.949 1.00 89.25 267 LEU A CA 1
ATOM 2040 C C . LEU A 1 267 ? 11.004 -17.263 -24.371 1.00 89.25 267 LEU A C 1
ATOM 2042 O O . LEU A 1 267 ? 11.476 -17.744 -25.401 1.00 89.25 267 LEU A O 1
ATOM 2046 N N . PRO A 1 268 ? 11.686 -16.411 -23.585 1.00 89.56 268 PRO A N 1
ATOM 2047 C CA . PRO A 1 268 ? 13.087 -16.076 -23.822 1.00 89.56 268 PRO A CA 1
ATOM 2048 C C . PRO A 1 268 ? 13.966 -17.327 -23.828 1.00 89.56 268 PRO A C 1
ATOM 2050 O O . PRO A 1 268 ? 13.874 -18.143 -22.906 1.00 89.56 268 PRO A O 1
ATOM 2053 N N . ALA A 1 269 ? 14.841 -17.447 -24.820 1.00 90.56 269 ALA A N 1
ATOM 2054 C CA . ALA A 1 269 ? 15.872 -18.474 -24.885 1.00 90.56 269 ALA A CA 1
ATOM 2055 C C . ALA A 1 269 ? 17.275 -17.861 -24.772 1.00 90.56 269 ALA A C 1
ATOM 2057 O O . ALA A 1 269 ? 17.509 -16.715 -25.150 1.00 90.56 269 ALA A O 1
ATOM 2058 N N . GLU A 1 270 ? 18.224 -18.645 -24.255 1.00 94.69 270 GLU A N 1
ATOM 2059 C CA . GLU A 1 270 ? 19.640 -18.268 -24.242 1.00 94.69 270 GLU A CA 1
ATOM 2060 C C . GLU A 1 270 ? 20.125 -17.962 -25.669 1.00 94.69 270 GLU A C 1
ATOM 2062 O O . GLU A 1 270 ? 19.907 -18.739 -26.603 1.00 94.69 270 GLU A O 1
ATOM 2067 N N . GLY A 1 271 ? 20.794 -16.822 -25.828 1.00 93.19 271 GLY A N 1
ATOM 2068 C CA . GLY A 1 271 ? 21.287 -16.313 -27.104 1.00 93.19 271 GLY A CA 1
ATOM 2069 C C . GLY A 1 271 ? 20.311 -15.407 -27.857 1.00 93.19 271 GLY A C 1
ATOM 2070 O O . GLY A 1 271 ? 20.715 -14.822 -28.863 1.00 93.19 271 GLY A O 1
ATOM 2071 N N . ASP A 1 272 ? 19.070 -15.241 -27.388 1.00 94.44 272 ASP A N 1
ATOM 2072 C CA . ASP A 1 272 ? 18.132 -14.301 -28.001 1.00 94.44 272 ASP A CA 1
ATOM 2073 C C . ASP A 1 272 ? 18.631 -12.857 -27.850 1.00 94.44 272 ASP A C 1
ATOM 2075 O O . ASP A 1 272 ? 18.975 -12.405 -26.757 1.00 94.44 272 ASP A O 1
ATOM 2079 N N . GLU A 1 273 ? 18.619 -12.101 -28.949 1.00 95.62 273 GLU A N 1
ATOM 2080 C CA . GLU A 1 273 ? 18.804 -10.651 -28.923 1.00 95.62 273 GLU A CA 1
ATOM 2081 C C . GLU A 1 273 ? 17.445 -9.962 -28.887 1.00 95.62 273 GLU A C 1
ATOM 2083 O O . GLU A 1 273 ? 16.634 -10.096 -29.810 1.00 95.62 273 GLU A O 1
ATOM 2088 N N . VAL A 1 274 ? 17.199 -9.188 -27.835 1.00 95.38 274 VAL A N 1
ATOM 2089 C CA . VAL A 1 274 ? 15.912 -8.525 -27.627 1.00 95.38 274 VAL A CA 1
ATOM 2090 C C . VAL A 1 274 ? 16.073 -7.057 -27.286 1.00 95.38 274 VAL A C 1
ATOM 2092 O O . VAL A 1 274 ? 17.057 -6.629 -26.684 1.00 95.38 274 VAL A O 1
ATOM 2095 N N . SER A 1 275 ? 15.076 -6.272 -27.683 1.00 94.00 275 SER A N 1
ATOM 2096 C CA . SER A 1 275 ? 14.981 -4.860 -27.343 1.00 94.00 275 SER A CA 1
ATOM 2097 C C . SER A 1 275 ? 14.045 -4.656 -26.165 1.00 94.00 275 SER A C 1
ATOM 2099 O O . SER A 1 275 ? 12.992 -5.292 -26.068 1.00 94.00 275 SER A O 1
ATOM 2101 N N . ILE A 1 276 ? 14.401 -3.721 -25.295 1.00 90.94 276 ILE A N 1
ATOM 2102 C CA . ILE A 1 276 ? 13.554 -3.307 -24.182 1.00 90.94 276 ILE A CA 1
ATOM 2103 C C . ILE A 1 276 ? 12.328 -2.556 -24.712 1.00 90.94 276 ILE A C 1
ATOM 2105 O O . ILE A 1 276 ? 12.456 -1.548 -25.406 1.00 90.94 276 ILE A O 1
ATOM 2109 N N . LEU A 1 277 ? 11.134 -3.020 -24.360 1.00 85.62 277 LEU A N 1
ATOM 2110 C CA . LEU A 1 277 ? 9.858 -2.369 -24.667 1.00 85.62 277 LEU A CA 1
ATOM 2111 C C . LEU A 1 277 ? 9.456 -1.337 -23.616 1.00 85.62 277 LEU A C 1
ATOM 2113 O O . LEU A 1 277 ? 8.730 -0.402 -23.940 1.00 85.62 277 LEU A O 1
ATOM 2117 N N . TYR A 1 278 ? 9.913 -1.507 -22.375 1.00 83.12 278 TYR A N 1
ATOM 2118 C CA . TYR A 1 278 ? 9.669 -0.586 -21.267 1.00 83.12 278 TYR A CA 1
ATOM 2119 C C . TYR A 1 278 ? 10.867 -0.606 -20.314 1.00 83.12 278 TYR A C 1
ATOM 2121 O O . TYR A 1 278 ? 11.385 -1.697 -20.075 1.00 83.12 278 TYR A O 1
ATOM 2129 N N . PRO A 1 279 ? 11.306 0.549 -19.774 1.00 83.31 279 PRO A N 1
ATOM 2130 C CA . PRO A 1 279 ? 12.409 0.603 -18.821 1.00 83.31 279 PRO A CA 1
ATOM 2131 C C . PRO A 1 279 ? 12.261 -0.437 -17.709 1.00 83.31 279 PRO A C 1
ATOM 2133 O O . PRO A 1 279 ? 11.165 -0.630 -17.177 1.00 83.31 279 PRO A O 1
ATOM 2136 N N . VAL A 1 280 ? 13.357 -1.118 -17.387 1.00 87.12 280 VAL A N 1
ATOM 2137 C CA . VAL A 1 280 ? 13.367 -2.203 -16.404 1.00 87.12 280 VAL A CA 1
ATOM 2138 C C . VAL A 1 280 ? 14.729 -2.287 -15.724 1.00 87.12 280 VAL A C 1
ATOM 2140 O O . VAL A 1 280 ? 15.762 -2.008 -16.329 1.00 87.12 280 VAL A O 1
ATOM 2143 N N . ASN A 1 281 ? 14.748 -2.658 -14.448 1.00 88.81 281 ASN A N 1
ATOM 2144 C CA . ASN A 1 281 ? 15.985 -2.725 -13.682 1.00 88.81 281 ASN A CA 1
ATOM 2145 C C . ASN A 1 281 ? 16.799 -3.980 -13.992 1.00 88.81 281 ASN A C 1
ATOM 2147 O O . ASN A 1 281 ? 16.254 -5.058 -14.241 1.00 88.81 281 ASN A O 1
ATOM 2151 N N . LEU A 1 282 ? 18.114 -3.808 -13.947 1.00 92.44 282 LEU A N 1
ATOM 2152 C CA . LEU A 1 282 ? 19.123 -4.850 -13.953 1.00 92.44 282 LEU A CA 1
ATOM 2153 C C . LEU A 1 282 ? 19.550 -5.085 -12.502 1.00 92.44 282 LEU A C 1
ATOM 2155 O O . LEU A 1 282 ? 19.882 -4.137 -11.790 1.00 92.44 282 LEU A O 1
ATOM 2159 N N . ARG A 1 283 ? 19.522 -6.334 -12.048 1.00 92.12 283 ARG A N 1
ATOM 2160 C CA . ARG A 1 283 ? 19.733 -6.739 -10.653 1.00 92.12 283 ARG A CA 1
ATOM 2161 C C . ARG A 1 283 ? 20.819 -7.796 -10.547 1.00 92.12 283 ARG A C 1
ATOM 2163 O O . ARG A 1 283 ? 21.135 -8.479 -11.517 1.00 92.12 283 ARG A O 1
ATOM 2170 N N . ASN A 1 284 ? 21.372 -7.979 -9.355 1.00 92.81 284 ASN A N 1
ATOM 2171 C CA . ASN A 1 284 ? 22.352 -9.040 -9.109 1.00 92.81 284 ASN A CA 1
ATOM 2172 C C . ASN A 1 284 ? 21.736 -10.445 -8.922 1.00 92.81 284 ASN A C 1
ATOM 2174 O O . ASN A 1 284 ? 22.487 -11.403 -8.750 1.00 92.81 284 ASN A O 1
ATOM 2178 N N . GLY A 1 285 ? 20.408 -10.587 -8.984 1.00 92.50 285 GLY A N 1
ATOM 2179 C CA . GLY A 1 285 ? 19.715 -11.875 -8.931 1.00 92.50 285 GLY A CA 1
ATOM 2180 C C . GLY A 1 285 ? 18.255 -11.801 -9.417 1.00 92.50 285 GLY A C 1
ATOM 2181 O O . GLY A 1 285 ? 17.722 -10.699 -9.591 1.00 92.50 285 GLY A O 1
ATOM 2182 N N . PRO A 1 286 ? 17.606 -12.956 -9.680 1.00 90.06 286 PRO A N 1
ATOM 2183 C CA . PRO A 1 286 ? 16.262 -13.054 -10.261 1.00 90.06 286 PRO A CA 1
ATOM 2184 C C . PRO A 1 286 ? 15.137 -12.822 -9.241 1.00 90.06 286 PRO A C 1
ATOM 2186 O O . PRO A 1 286 ? 14.097 -13.487 -9.270 1.00 90.06 286 PRO A O 1
ATOM 2189 N N . SER A 1 287 ? 15.345 -11.901 -8.305 1.00 83.50 287 SER A N 1
ATOM 2190 C CA . SER A 1 287 ? 14.360 -11.504 -7.312 1.00 83.50 287 SER A CA 1
ATOM 2191 C C . SER A 1 287 ? 14.233 -9.991 -7.246 1.00 83.50 287 SER A C 1
ATOM 2193 O O . SER A 1 287 ? 15.183 -9.229 -7.397 1.00 83.50 287 SER A O 1
ATOM 2195 N N . VAL A 1 288 ? 13.031 -9.544 -6.906 1.00 73.56 288 VAL A N 1
ATOM 2196 C CA . VAL A 1 288 ? 12.750 -8.150 -6.548 1.00 73.56 288 VAL A CA 1
ATOM 2197 C C . VAL A 1 288 ? 13.523 -7.675 -5.314 1.00 73.56 288 VAL A C 1
ATOM 2199 O O . VAL A 1 288 ? 13.766 -6.483 -5.170 1.00 73.56 288 VAL A O 1
ATOM 2202 N N . SER A 1 289 ? 13.910 -8.596 -4.427 1.00 76.94 289 SER A N 1
ATOM 2203 C CA . SER A 1 289 ? 14.701 -8.296 -3.227 1.00 76.94 289 SER A CA 1
ATOM 2204 C C . SER A 1 289 ? 16.192 -8.120 -3.505 1.00 76.94 289 SER A C 1
ATOM 2206 O O . SER A 1 289 ? 16.929 -7.718 -2.608 1.00 76.94 289 SER A O 1
ATOM 2208 N N . ASP A 1 290 ? 16.640 -8.488 -4.704 1.00 82.81 290 ASP A N 1
ATOM 2209 C CA . ASP A 1 290 ? 18.037 -8.405 -5.102 1.00 82.81 290 ASP A CA 1
ATOM 2210 C C . ASP A 1 290 ? 18.382 -6.965 -5.485 1.00 82.81 290 ASP A C 1
ATOM 2212 O O . ASP A 1 290 ? 17.546 -6.226 -6.012 1.00 82.81 290 ASP A O 1
ATOM 2216 N N . ASN A 1 291 ? 19.611 -6.542 -5.199 1.00 82.69 291 ASN A N 1
ATOM 2217 C CA . ASN A 1 291 ? 20.025 -5.154 -5.376 1.00 82.69 291 ASN A CA 1
ATOM 2218 C C . ASN A 1 291 ? 19.980 -4.763 -6.855 1.00 82.69 291 ASN A C 1
ATOM 2220 O O . ASN A 1 291 ? 20.479 -5.495 -7.716 1.00 82.69 291 ASN A O 1
ATOM 2224 N N . SER A 1 292 ? 19.430 -3.579 -7.133 1.00 85.19 292 SER A N 1
ATOM 2225 C CA . SER A 1 292 ? 19.540 -2.972 -8.455 1.00 85.19 292 SER A CA 1
ATOM 2226 C C . SER A 1 292 ? 20.989 -2.561 -8.707 1.00 85.19 292 SER A C 1
ATOM 2228 O O . SER A 1 292 ? 21.626 -1.939 -7.859 1.00 85.19 292 SER A O 1
ATOM 2230 N N . ILE A 1 293 ? 21.519 -2.941 -9.864 1.00 89.50 293 ILE A N 1
ATOM 2231 C CA . ILE A 1 293 ? 22.870 -2.596 -10.327 1.00 89.50 293 ILE A CA 1
ATOM 2232 C C . ILE A 1 293 ? 22.835 -1.668 -11.543 1.00 89.50 293 ILE A C 1
ATOM 2234 O O . ILE A 1 293 ? 23.854 -1.089 -11.906 1.00 89.50 293 ILE A O 1
ATOM 2238 N N . GLY A 1 294 ? 21.664 -1.499 -12.157 1.00 88.81 294 GLY A N 1
ATOM 2239 C CA . GLY A 1 294 ? 21.468 -0.553 -13.238 1.00 88.81 294 GLY A CA 1
ATOM 2240 C C . GLY A 1 294 ? 20.045 -0.573 -13.779 1.00 88.81 294 GLY A C 1
ATOM 2241 O O . GLY A 1 294 ? 19.198 -1.339 -13.331 1.00 88.81 294 GLY A O 1
ATOM 2242 N N . GLN A 1 295 ? 19.787 0.266 -14.773 1.00 88.69 295 GLN A N 1
ATOM 2243 C CA . GLN A 1 295 ? 18.509 0.331 -15.472 1.00 88.69 295 GLN A CA 1
ATOM 2244 C C . GLN A 1 295 ? 18.703 0.159 -16.974 1.00 88.69 295 GLN A C 1
ATOM 2246 O O . GLN A 1 295 ? 19.491 0.882 -17.593 1.00 88.69 295 GLN A O 1
ATOM 2251 N N . LEU A 1 296 ? 17.936 -0.767 -17.543 1.00 90.69 296 LEU A N 1
ATOM 2252 C CA . LEU A 1 296 ? 17.790 -0.978 -18.974 1.00 90.69 296 LEU A CA 1
ATOM 2253 C C . LEU A 1 296 ? 16.734 -0.014 -19.520 1.00 90.69 296 LEU A C 1
ATOM 2255 O O . LEU A 1 296 ? 15.647 0.126 -18.952 1.00 90.69 296 LEU A O 1
ATOM 2259 N N . ARG A 1 297 ? 17.045 0.670 -20.619 1.00 85.88 297 ARG A N 1
ATOM 2260 C CA . ARG A 1 297 ? 16.190 1.712 -21.206 1.00 85.88 297 ARG A CA 1
ATOM 2261 C C . ARG A 1 297 ? 15.409 1.215 -22.398 1.00 85.88 297 ARG A C 1
ATOM 2263 O O . ARG A 1 297 ? 15.830 0.293 -23.078 1.00 85.88 297 ARG A O 1
ATOM 2270 N N . LEU A 1 298 ? 14.316 1.911 -22.702 1.00 83.88 298 LEU A N 1
ATOM 2271 C CA . LEU A 1 298 ? 13.537 1.694 -23.916 1.00 83.88 298 LEU A CA 1
ATOM 2272 C C . LEU A 1 298 ? 14.439 1.602 -25.159 1.00 83.88 298 LEU A C 1
ATOM 2274 O O . LEU A 1 298 ? 15.290 2.464 -25.379 1.00 83.88 298 LEU A O 1
ATOM 2278 N N . ASN A 1 299 ? 14.199 0.582 -25.980 1.00 86.44 299 ASN A N 1
ATOM 2279 C CA . ASN A 1 299 ? 14.929 0.233 -27.200 1.00 86.44 299 ASN A CA 1
ATOM 2280 C C . ASN A 1 299 ? 16.399 -0.173 -27.022 1.00 86.44 299 ASN A C 1
ATOM 2282 O O . ASN A 1 299 ? 17.034 -0.498 -28.026 1.00 86.44 299 ASN A O 1
ATOM 2286 N N . GLN A 1 300 ? 16.930 -0.203 -25.797 1.00 91.44 300 GLN A N 1
ATOM 2287 C CA . GLN A 1 300 ? 18.248 -0.777 -25.539 1.00 91.44 300 GLN A CA 1
ATOM 2288 C C . GLN A 1 300 ? 18.232 -2.256 -25.928 1.00 91.44 300 GLN A C 1
ATOM 2290 O O . GLN A 1 300 ? 17.211 -2.937 -25.769 1.00 91.44 300 GLN A O 1
ATOM 2295 N N . LYS A 1 301 ? 19.330 -2.747 -26.488 1.00 95.19 301 LYS A N 1
ATOM 2296 C CA . LYS A 1 301 ? 19.463 -4.147 -26.878 1.00 95.19 301 LYS A CA 1
ATOM 2297 C C . LYS A 1 301 ? 20.208 -4.923 -25.816 1.00 95.19 301 LYS A C 1
ATOM 2299 O O . LYS A 1 301 ? 21.221 -4.463 -25.287 1.00 95.19 301 LYS A O 1
ATOM 2304 N N . VAL A 1 302 ? 19.720 -6.125 -25.552 1.00 96.94 302 VAL A N 1
ATOM 2305 C CA . VAL A 1 302 ? 20.378 -7.077 -24.666 1.00 96.94 302 VAL A CA 1
ATOM 2306 C C . VAL A 1 302 ? 20.428 -8.457 -25.302 1.00 96.94 302 VAL A C 1
ATOM 2308 O O . VAL A 1 302 ? 19.556 -8.807 -26.102 1.00 96.94 302 VAL A O 1
ATOM 2311 N N . THR A 1 303 ? 21.422 -9.245 -24.910 1.00 97.31 303 THR A N 1
ATOM 2312 C CA . THR A 1 303 ? 21.443 -10.690 -25.154 1.00 97.31 303 THR A CA 1
ATOM 2313 C C . THR A 1 303 ? 20.944 -11.408 -23.913 1.00 97.31 303 THR A C 1
ATOM 2315 O O . THR A 1 303 ? 21.416 -11.134 -22.807 1.00 97.31 303 THR A O 1
ATOM 2318 N N . VAL A 1 304 ? 20.008 -12.334 -24.093 1.00 97.12 304 VAL A N 1
ATOM 2319 C CA . VAL A 1 304 ? 19.554 -13.236 -23.034 1.00 97.12 304 VAL A CA 1
ATOM 2320 C C . VAL A 1 304 ? 20.646 -14.270 -22.770 1.00 97.12 304 VAL A C 1
ATOM 2322 O O . VAL A 1 304 ? 21.019 -15.029 -23.661 1.00 97.12 304 VAL A O 1
ATOM 2325 N N . LEU A 1 305 ? 21.162 -14.292 -21.547 1.00 96.81 305 LEU A N 1
ATOM 2326 C CA . LEU A 1 305 ? 22.142 -15.270 -21.077 1.00 96.81 305 LEU A CA 1
ATOM 2327 C C . LEU A 1 305 ? 21.467 -16.472 -20.410 1.00 96.81 305 LEU A C 1
ATOM 2329 O O . LEU A 1 305 ? 21.921 -17.596 -20.574 1.00 96.81 305 LEU A O 1
ATOM 2333 N N . ASP A 1 306 ? 20.379 -16.238 -19.679 1.00 95.88 306 ASP A N 1
ATOM 2334 C CA . ASP A 1 306 ? 19.605 -17.282 -19.005 1.00 95.88 306 ASP A CA 1
ATOM 2335 C C . ASP A 1 306 ? 18.167 -16.800 -18.748 1.00 95.88 306 ASP A C 1
ATOM 2337 O O . ASP A 1 306 ? 17.854 -15.612 -18.890 1.00 95.88 306 ASP A O 1
ATOM 2341 N N . SER A 1 307 ? 17.274 -17.706 -18.354 1.00 92.88 307 SER A N 1
ATOM 2342 C CA . SER A 1 307 ? 15.910 -17.380 -17.942 1.00 92.88 307 SER A CA 1
ATOM 2343 C C . SER A 1 307 ? 15.473 -18.169 -16.708 1.00 92.88 307 SER A C 1
ATOM 2345 O O . SER A 1 307 ? 15.786 -19.345 -16.534 1.00 92.88 307 SER A O 1
ATOM 2347 N N . PHE A 1 308 ? 14.702 -17.521 -15.838 1.00 92.00 308 PHE A N 1
ATOM 2348 C CA . PHE A 1 308 ? 14.234 -18.089 -14.579 1.00 92.00 308 PHE A CA 1
ATOM 2349 C C . PHE A 1 308 ? 12.750 -17.788 -14.352 1.00 92.00 308 PHE A C 1
ATOM 2351 O O . PHE A 1 308 ? 12.269 -16.702 -14.674 1.00 92.00 308 PHE A O 1
ATOM 2358 N N . SER A 1 309 ? 12.017 -18.730 -13.749 1.00 88.19 309 SER A N 1
ATOM 2359 C CA . SER A 1 309 ? 10.618 -18.536 -13.350 1.00 88.19 309 SER A CA 1
ATOM 2360 C C . SER A 1 309 ? 10.449 -18.724 -11.844 1.00 88.19 309 SER A C 1
ATOM 2362 O O . SER A 1 309 ? 10.684 -19.810 -11.319 1.00 88.19 309 SER A O 1
ATOM 2364 N N . SER A 1 310 ? 10.015 -17.666 -11.151 1.00 74.75 310 SER A N 1
ATOM 2365 C CA . SER A 1 310 ? 9.898 -17.661 -9.683 1.00 74.75 310 SER A CA 1
ATOM 2366 C C . SER A 1 310 ? 8.629 -18.349 -9.173 1.00 74.75 310 SER A C 1
ATOM 2368 O O . SER A 1 310 ? 8.638 -18.860 -8.062 1.00 74.75 310 SER A O 1
ATOM 2370 N N . ASP A 1 311 ? 7.533 -18.340 -9.944 1.00 70.00 311 ASP A N 1
ATOM 2371 C CA . ASP A 1 311 ? 6.208 -18.806 -9.487 1.00 70.00 311 ASP A CA 1
ATOM 2372 C C . ASP A 1 311 ? 5.337 -19.345 -10.641 1.00 70.00 311 ASP A C 1
ATOM 2374 O O . ASP A 1 311 ? 4.127 -19.124 -10.669 1.00 70.00 311 ASP A O 1
ATOM 2378 N N . SER A 1 312 ? 5.931 -19.991 -11.648 1.00 69.19 312 SER A N 1
ATOM 2379 C CA . SER A 1 312 ? 5.292 -20.458 -12.902 1.00 69.19 312 SER A CA 1
ATOM 2380 C C . SER A 1 312 ? 4.719 -19.382 -13.836 1.00 69.19 312 SER A C 1
ATOM 2382 O O . SER A 1 312 ? 4.567 -19.652 -15.022 1.00 69.19 312 SER A O 1
ATOM 2384 N N . GLU A 1 313 ? 4.457 -18.166 -13.348 1.00 80.00 313 GLU A N 1
ATOM 2385 C CA . GLU A 1 313 ? 3.935 -17.072 -14.179 1.00 80.00 313 GLU A CA 1
ATOM 2386 C C . GLU A 1 313 ? 4.887 -15.877 -14.297 1.00 80.00 313 GLU A C 1
ATOM 2388 O O . GLU A 1 313 ? 4.822 -15.146 -15.277 1.00 80.00 313 GLU A O 1
ATOM 2393 N N . ASN A 1 314 ? 5.770 -15.652 -13.319 1.00 84.50 314 ASN A N 1
ATOM 2394 C CA . ASN A 1 314 ? 6.718 -14.533 -13.327 1.00 84.50 314 ASN A CA 1
ATOM 2395 C C . ASN A 1 314 ? 8.050 -14.970 -13.920 1.00 84.50 314 ASN A C 1
ATOM 2397 O O . ASN A 1 314 ? 8.681 -15.874 -13.369 1.00 84.50 314 ASN A O 1
ATOM 2401 N N . TYR A 1 315 ? 8.475 -14.304 -14.988 1.00 90.44 315 TYR A N 1
ATOM 2402 C CA . TYR A 1 315 ? 9.704 -14.620 -15.700 1.00 90.44 315 TYR A CA 1
ATOM 2403 C C . TYR A 1 315 ? 10.755 -13.540 -15.493 1.00 90.44 315 TYR A C 1
ATOM 2405 O O . TYR A 1 315 ? 10.467 -12.343 -15.496 1.00 90.44 315 TYR A O 1
ATOM 2413 N N . TRP A 1 316 ? 11.985 -14.001 -15.352 1.00 93.75 316 TRP A N 1
ATOM 2414 C CA . TRP A 1 316 ? 13.199 -13.216 -15.242 1.00 93.75 316 TRP A CA 1
ATOM 2415 C C . TRP A 1 316 ? 14.165 -13.686 -16.314 1.00 93.75 316 TRP A C 1
ATOM 2417 O O . TRP A 1 316 ? 14.168 -14.866 -16.668 1.00 93.75 316 TRP A O 1
ATOM 2427 N N . ILE A 1 317 ? 14.980 -12.773 -16.817 1.00 95.81 317 ILE A N 1
ATOM 2428 C CA . ILE A 1 317 ? 16.077 -13.100 -17.721 1.00 95.81 317 ILE A CA 1
ATOM 2429 C C . ILE A 1 317 ? 17.373 -12.564 -17.152 1.00 95.81 317 ILE A C 1
ATOM 2431 O O . ILE A 1 317 ? 17.397 -11.463 -16.604 1.00 95.81 317 ILE A O 1
ATOM 2435 N N . GLU A 1 318 ? 18.442 -13.330 -17.288 1.00 97.31 318 GLU A N 1
ATOM 2436 C CA . GLU A 1 318 ? 19.783 -12.786 -17.176 1.00 97.31 318 GLU A CA 1
ATOM 2437 C C . GLU A 1 318 ? 20.125 -12.149 -18.522 1.00 97.31 318 GLU A C 1
ATOM 2439 O O . GLU A 1 318 ? 19.968 -12.772 -19.570 1.00 97.31 318 GLU A O 1
ATOM 2444 N N . ALA A 1 319 ? 20.522 -10.885 -18.504 1.00 96.75 319 ALA A N 1
ATOM 2445 C CA . ALA A 1 319 ? 20.727 -10.069 -19.685 1.00 96.75 319 ALA A CA 1
ATOM 2446 C C . ALA A 1 319 ? 22.124 -9.445 -19.663 1.00 96.75 319 ALA A C 1
ATOM 2448 O O . ALA A 1 319 ? 22.574 -8.953 -18.626 1.00 96.75 319 ALA A O 1
ATOM 2449 N N . GLU A 1 320 ? 22.781 -9.432 -20.820 1.00 97.12 320 GLU A N 1
ATOM 2450 C CA . GLU A 1 320 ? 23.986 -8.642 -21.080 1.00 97.12 320 GLU A CA 1
ATOM 2451 C C . GLU A 1 320 ? 23.647 -7.465 -21.988 1.00 97.12 320 GLU A C 1
ATOM 2453 O O . GLU A 1 320 ? 23.044 -7.639 -23.049 1.00 97.12 320 GLU A O 1
ATOM 2458 N N . VAL A 1 321 ? 24.033 -6.261 -21.573 1.00 96.31 321 VAL A N 1
ATOM 2459 C CA . VAL A 1 321 ? 23.769 -5.033 -22.325 1.00 96.31 321 VAL A CA 1
ATOM 2460 C C . VAL A 1 321 ? 24.667 -4.946 -23.555 1.00 96.31 321 VAL A C 1
ATOM 2462 O O . VAL A 1 321 ? 25.890 -4.934 -23.424 1.00 96.31 321 VAL A O 1
ATOM 2465 N N . LEU A 1 322 ? 24.066 -4.811 -24.740 1.00 92.06 322 LEU A N 1
ATOM 2466 C CA . LEU A 1 322 ? 24.791 -4.677 -26.005 1.00 92.06 322 LEU A CA 1
ATOM 2467 C C . LEU A 1 322 ? 24.991 -3.214 -26.409 1.00 92.06 322 LEU A C 1
ATOM 2469 O O . LEU A 1 322 ? 26.128 -2.773 -26.548 1.00 92.06 322 LEU A O 1
ATOM 2473 N N . GLU A 1 323 ? 23.894 -2.478 -26.614 1.00 78.56 323 GLU A N 1
ATOM 2474 C CA . GLU A 1 323 ? 23.860 -1.087 -27.106 1.00 78.56 323 GLU A CA 1
ATOM 2475 C C . GLU A 1 323 ? 22.585 -0.367 -26.657 1.00 78.56 323 GLU A C 1
ATOM 2477 O O . GLU A 1 323 ? 21.495 -0.984 -26.733 1.00 78.56 323 GLU A O 1
#

pLDDT: mean 81.72, std 16.96, range [27.5, 97.88]

Sequence (323 aa):
MSKTKVFSIFLGGVGGISPHLVNRASILMRPESANEISTIVTIGYIVGLAIIAFLGAVIVTAFKESDSRKAFFLGISAPALITIAASESAGNKVGHHTEINALSGARYGVISYAFSSERDMRERVEVPGRFIEVFAVKDSELFSVMFYDLEKSPIQEVALNDKGFGLVSVPLSAELLTFKKDRQESDPIVLSTDSGDMTAFLVSVTGEREYGFLSAFGQAPRITYSFDVVSEEISRASVGDKGWSYAGKFSGEKWLGRFFSFGENDLPAEGDEVSILYPVNLRNGPSVSDNSIGQLRLNQKVTVLDSFSSDSENYWIEAEVLE

Foldseek 3Di:
DDPLLVLLLQLLLVLQLVVVVVVVVVQVPPPLNPPFAAEDEDPLLVVLSNVSSNQSSVQCVVVVDRDNVVSSPSSNPVLVVVLVVVVVVVPDPPDPDDDDDDDDDDDDDDPDDDDPDPPPCPPQQFAAQEKEKWAEDPNADFKWKWFAAPVRHTDDIGGADPRRIDIDGHGRRGQWMWIDDDHDIDPIDGDDSHHQAYKYKYKGKGWYFAQHNCVSSVDGTDIDIDIDIDIDRFAADDAFDKAKKWQAWADPQAGPDGQWPDDRRDDDDQFDKIFGCHKIFGFRYHDPPGDTNHIHTGRFIWGFHAKDDDDVTTIMTITGTHD

Radius of gyration: 29.12 Å; chains: 1; bounding box: 63×54×85 Å